Protein AF-A0A183BCS5-F1 (afdb_monomer)

Foldseek 3Di:
DPPVVVLVVLLVVLVVLLVVLVVLLVVLVVLLVVLLVCLVPPDPPDCCVVVNVVSLVVSVVSLVVSVVSLVVSVVSLVVSVVDDPVSSVVSVVSSVVSVVSSVVSVVSSVVSVVSSVVVVVVVVVVVVVVVVVVVPPPPDDDDDDDDDDDDDDPPPPPPVPPDPDPVVVVVVVCVVVVVVVVPDPDDD

Mean predicted aligned error: 15.33 Å

Nearest PDB structures (foldseek):
  3lg7-assembly1_B  TM=8.476E-01  e=1.982E-02  synthetic construct
  4tql-assembly1_A  TM=4.543E-01  e=1.902E+00  synthetic construct
  6ixg-assembly2_B  TM=2.920E-01  e=3.709E+00  Homo sapiens
  8i4v-assembly1_B  TM=3.144E-01  e=9.554E+00  Saccharomyces cerevisiae S288C

Organism: NCBI:txid27848

pLDDT: mean 70.08, std 20.37, range [34.44, 97.75]

Radius of gyration: 26.32 Å; Cα contacts (8 Å, |Δi|>4): 58; chains: 1; bounding box: 47×40×94 Å

Secondary structure (DSSP, 8-state):
--HHHHHHHHHHHHHHHHHHHHHHHHHHHHHHHHHHHHHHT--TT--THHHHHHHHHHHHHHHHHHHHHHHHHHHHHHHTTTS-HHHHHHHHHHHHHHHHHHHHHHHHHHHHHHHHHHHHHHHHHHHHHHHHHHTSS--S-----------------GGGGSSSSHHHHHHHHHHHHHHHHTS-----

Solvent-accessible surface area (backbone atoms only — not comparable to full-atom values): 11422 Å² total; per-residue (Å²): 133,70,74,63,59,59,56,53,50,54,49,50,50,50,51,52,51,51,49,49,52,54,52,51,51,52,52,49,48,52,53,50,51,53,44,50,55,55,65,73,63,66,44,100,83,53,82,53,62,64,59,50,51,50,50,53,51,52,48,52,50,53,52,52,52,49,51,54,50,52,52,53,52,50,52,56,56,64,74,46,74,90,53,57,70,68,55,55,50,49,54,49,52,52,50,52,55,51,50,53,51,52,52,51,50,52,54,52,53,50,53,52,52,52,50,51,54,52,52,54,51,53,52,51,52,51,54,50,51,57,56,54,62,64,69,71,77,77,84,84,87,83,94,79,83,90,82,90,80,86,79,79,83,77,74,76,75,82,71,89,78,79,82,74,68,74,68,57,50,52,57,54,50,49,52,57,53,53,59,60,69,75,68,69,89,80,86,131

Sequence (188 aa):
MSSSRGALHRRSEFMQMASGIGHDLANTFGKLEQLNGLALRQSLFDDHSAEIQHLTYIIKEDMADLNHRIAALQDLSKCQKSSSKQQANHSRSVLMGLQTRLAKMSNQFRGLLEKRSENLRTQAQRRGKYTALQSDNGSSGDLFSAGVARAQHTVIPSVLLRVGLHGLLRVFVLALVALDYFGGGFKV

InterPro domains:
  IPR010989 SNARE [SSF47661] (11-147)

Structure (mmCIF, N/CA/C/O backbone):
data_AF-A0A183BCS5-F1
#
_entry.id   AF-A0A183BCS5-F1
#
loop_
_atom_site.group_PDB
_atom_site.id
_atom_site.type_symbol
_atom_site.label_atom_id
_atom_site.label_alt_id
_atom_site.label_comp_id
_atom_site.label_asym_id
_atom_site.label_entity_id
_atom_site.label_seq_id
_atom_site.pdbx_PDB_ins_code
_atom_site.Cartn_x
_atom_site.Cartn_y
_atom_site.Cartn_z
_atom_site.occupancy
_atom_site.B_iso_or_equiv
_atom_site.auth_seq_id
_atom_site.auth_comp_id
_atom_site.auth_asym_id
_atom_site.auth_atom_id
_atom_site.pdbx_PDB_model_num
ATOM 1 N N . MET A 1 1 ? -20.006 -10.865 35.826 1.00 47.91 1 MET A N 1
ATOM 2 C CA . MET A 1 1 ? -18.569 -10.759 35.456 1.00 47.91 1 MET A CA 1
ATOM 3 C C . MET A 1 1 ? -18.251 -11.180 34.002 1.00 47.91 1 MET A C 1
ATOM 5 O O . MET A 1 1 ? -17.080 -11.245 33.655 1.00 47.91 1 MET A O 1
ATOM 9 N N . SER A 1 2 ? -19.236 -11.393 33.110 1.00 54.16 2 SER A N 1
ATOM 10 C CA . SER A 1 2 ? -18.978 -11.904 31.741 1.00 54.16 2 SER A CA 1
ATOM 11 C C . SER A 1 2 ? -18.631 -10.826 30.691 1.00 54.16 2 SER A C 1
ATOM 13 O O . SER A 1 2 ? -17.907 -11.093 29.736 1.00 54.16 2 SER A O 1
ATOM 15 N N . SER A 1 3 ? -19.068 -9.575 30.879 1.00 57.69 3 SER A N 1
ATOM 16 C CA . SER A 1 3 ? -18.954 -8.519 29.852 1.00 57.69 3 SER A CA 1
ATOM 17 C C . SER A 1 3 ? -17.533 -7.971 29.631 1.00 57.69 3 SER A C 1
ATOM 19 O O . SER A 1 3 ? -17.228 -7.474 28.550 1.00 57.69 3 SER A O 1
ATOM 21 N N . SER A 1 4 ? -16.641 -8.079 30.622 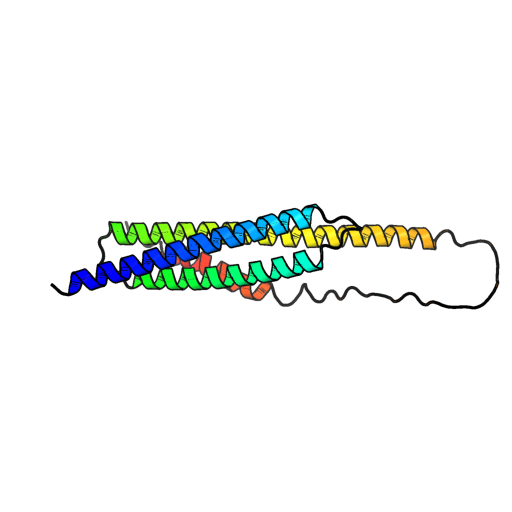1.00 61.22 4 SER A N 1
ATOM 22 C CA . SER A 1 4 ? -15.268 -7.548 30.533 1.00 61.22 4 SER A CA 1
ATOM 23 C C . SER A 1 4 ? -14.353 -8.417 29.652 1.00 61.22 4 SER A C 1
ATOM 25 O O . SER A 1 4 ? -13.528 -7.899 28.898 1.00 61.22 4 SER A O 1
ATOM 27 N N . ARG A 1 5 ? -14.561 -9.743 29.647 1.00 65.25 5 ARG A N 1
ATOM 28 C CA . ARG A 1 5 ? -13.760 -10.686 28.846 1.00 65.25 5 ARG A CA 1
ATOM 29 C C . ARG A 1 5 ? -13.966 -10.503 27.339 1.00 65.25 5 ARG A C 1
ATOM 31 O O . ARG A 1 5 ? -12.993 -10.526 26.593 1.00 65.25 5 ARG A O 1
ATOM 38 N N . GLY A 1 6 ? -15.198 -10.235 26.898 1.00 72.12 6 GLY A N 1
ATOM 39 C CA . GLY A 1 6 ? -15.500 -10.000 25.480 1.00 72.12 6 GLY A CA 1
ATOM 40 C C . GLY A 1 6 ? -14.871 -8.717 24.919 1.00 72.12 6 GLY A C 1
ATOM 41 O O . GLY A 1 6 ? -14.451 -8.689 23.766 1.00 72.12 6 GLY A O 1
ATOM 42 N N . ALA A 1 7 ? -14.748 -7.663 25.731 1.00 72.81 7 ALA A N 1
ATOM 43 C CA . ALA A 1 7 ? -14.106 -6.414 25.314 1.00 72.81 7 ALA A CA 1
ATOM 44 C C . ALA A 1 7 ? -12.579 -6.555 25.171 1.00 72.81 7 ALA A C 1
ATOM 46 O O . ALA A 1 7 ? -11.991 -5.998 24.244 1.00 72.81 7 ALA A O 1
ATOM 47 N N . LEU A 1 8 ? -11.942 -7.327 26.059 1.00 77.12 8 LEU A N 1
ATOM 48 C CA . LEU A 1 8 ? -10.511 -7.634 25.974 1.00 77.12 8 LEU A CA 1
ATOM 49 C C . LEU A 1 8 ? -10.186 -8.510 24.758 1.00 77.12 8 LEU A C 1
ATOM 51 O O . LEU A 1 8 ? -9.198 -8.248 24.076 1.00 77.12 8 LEU A O 1
ATOM 55 N N . HIS A 1 9 ? -11.040 -9.491 24.452 1.00 82.00 9 HIS A N 1
ATOM 56 C CA . HIS A 1 9 ? -10.870 -10.360 23.285 1.00 82.00 9 HIS A CA 1
ATOM 57 C C . HIS A 1 9 ? -10.938 -9.569 21.970 1.00 82.00 9 HIS A C 1
ATOM 59 O O . HIS A 1 9 ? -10.004 -9.628 21.176 1.00 82.00 9 HIS A O 1
ATOM 65 N N . ARG A 1 10 ? -11.971 -8.727 21.794 1.00 79.44 10 ARG A N 1
ATOM 66 C CA . ARG A 1 10 ? -12.107 -7.856 20.609 1.00 79.44 10 ARG A CA 1
ATOM 67 C C . ARG A 1 10 ? -10.950 -6.870 20.456 1.00 79.44 10 ARG A C 1
ATOM 69 O O . ARG A 1 10 ? -10.507 -6.595 19.348 1.00 79.44 10 ARG A O 1
ATOM 76 N N . ARG A 1 11 ? -10.419 -6.353 21.571 1.00 81.94 11 ARG A N 1
ATOM 77 C CA . ARG A 1 11 ? -9.220 -5.500 21.553 1.00 81.94 11 ARG A CA 1
ATOM 78 C C . ARG A 1 11 ? -7.996 -6.274 21.064 1.00 81.94 11 ARG A C 1
ATOM 80 O O . ARG A 1 11 ? -7.224 -5.730 20.280 1.00 81.94 11 ARG A O 1
ATOM 87 N N . SER A 1 12 ? -7.795 -7.490 21.569 1.00 86.69 12 SER A N 1
ATOM 88 C CA . SER A 1 12 ? -6.678 -8.345 21.159 1.00 86.69 12 SER A CA 1
ATOM 89 C C . SER A 1 12 ? -6.754 -8.649 19.665 1.00 86.69 12 SER A C 1
ATOM 91 O O . SER A 1 12 ? -5.765 -8.483 18.962 1.00 86.69 12 SER A O 1
ATOM 93 N N . GLU A 1 13 ? -7.945 -8.987 19.175 1.00 90.25 13 GLU A N 1
ATOM 94 C CA . GLU A 1 13 ? -8.221 -9.233 17.758 1.00 90.25 13 GLU A CA 1
ATOM 95 C C . GLU A 1 13 ? -7.951 -7.992 16.891 1.00 90.25 13 GLU A C 1
ATOM 97 O O . GLU A 1 13 ? -7.224 -8.078 15.902 1.00 90.25 13 GLU A O 1
ATOM 102 N N . PHE A 1 14 ? -8.436 -6.814 17.308 1.00 91.50 14 PHE A N 1
ATOM 103 C CA . PHE A 1 14 ? -8.148 -5.544 16.632 1.00 91.50 14 PHE A CA 1
ATOM 104 C C . PHE A 1 14 ? -6.640 -5.297 16.519 1.00 91.50 14 PHE A C 1
ATOM 106 O O . PHE A 1 14 ? -6.134 -4.951 15.454 1.00 91.50 14 PHE A O 1
ATOM 113 N N . MET A 1 15 ? -5.909 -5.462 17.624 1.00 92.38 15 MET A N 1
ATOM 114 C CA . MET A 1 15 ? -4.469 -5.208 17.669 1.00 92.38 15 MET A CA 1
ATOM 115 C C . MET A 1 15 ? -3.679 -6.219 16.841 1.00 92.38 15 MET A C 1
ATOM 117 O O . MET A 1 15 ? -2.747 -5.829 16.140 1.00 92.38 15 MET A O 1
ATOM 121 N N . GLN A 1 16 ? -4.071 -7.491 16.871 1.00 94.50 16 GLN A N 1
ATOM 122 C CA . GLN A 1 16 ? -3.444 -8.537 16.073 1.00 94.50 16 GLN A CA 1
ATOM 123 C C . GLN A 1 16 ? -3.642 -8.281 14.575 1.00 94.50 16 GLN A C 1
ATOM 125 O O . GLN A 1 16 ? -2.676 -8.312 13.812 1.00 94.50 16 GLN A O 1
ATOM 130 N N . MET A 1 17 ? -4.866 -7.942 14.160 1.00 94.75 17 MET A N 1
ATOM 131 C CA . MET A 1 17 ? -5.163 -7.597 12.771 1.00 94.75 17 MET A CA 1
ATOM 132 C C . MET A 1 17 ? -4.419 -6.326 12.338 1.00 94.75 17 MET A C 1
ATOM 134 O O . MET A 1 17 ? -3.786 -6.320 11.284 1.00 94.75 17 MET A O 1
ATOM 138 N N . ALA A 1 18 ? -4.425 -5.275 13.163 1.00 95.25 18 ALA A N 1
ATOM 139 C CA . ALA A 1 18 ? -3.700 -4.037 12.882 1.00 95.25 18 ALA A CA 1
ATOM 140 C C . ALA A 1 18 ? -2.184 -4.258 12.740 1.00 95.25 18 ALA A C 1
ATOM 142 O O . ALA A 1 18 ? -1.570 -3.694 11.835 1.00 95.25 18 ALA A O 1
ATOM 143 N N . SER A 1 19 ? -1.584 -5.095 13.594 1.00 96.81 19 SER A N 1
ATOM 144 C CA . SER A 1 19 ? -0.162 -5.451 13.499 1.00 96.81 19 SER A CA 1
ATOM 145 C C . SER A 1 19 ? 0.140 -6.223 12.218 1.00 96.81 19 SER A C 1
ATOM 147 O O . SER A 1 19 ? 1.138 -5.934 11.563 1.00 96.81 19 SER A O 1
ATOM 149 N N . GLY A 1 20 ? -0.728 -7.166 11.835 1.00 97.44 20 GLY A N 1
ATOM 150 C CA . GLY A 1 20 ? -0.584 -7.912 10.585 1.00 97.44 20 GLY A CA 1
ATOM 151 C C . GLY A 1 20 ? -0.617 -6.985 9.370 1.00 97.44 20 GLY A C 1
ATOM 152 O O . GLY A 1 20 ? 0.295 -7.009 8.554 1.00 97.44 20 GLY A O 1
ATOM 153 N N . ILE A 1 21 ? -1.601 -6.083 9.305 1.00 97.31 21 ILE A N 1
ATOM 154 C CA . ILE A 1 21 ? -1.688 -5.072 8.238 1.00 97.31 21 ILE A CA 1
ATOM 155 C C . ILE A 1 21 ? -0.439 -4.179 8.228 1.00 97.31 21 ILE A C 1
ATOM 157 O O . ILE A 1 21 ? 0.077 -3.851 7.163 1.00 97.31 21 ILE A O 1
ATOM 161 N N . GLY A 1 22 ? 0.063 -3.782 9.401 1.00 96.88 22 GLY A N 1
ATOM 162 C CA . GLY A 1 22 ? 1.285 -2.986 9.518 1.00 96.88 22 GLY A CA 1
ATOM 163 C C . GLY A 1 22 ? 2.525 -3.692 8.961 1.00 96.88 22 GLY A C 1
ATOM 164 O O . GLY A 1 22 ? 3.332 -3.052 8.288 1.00 96.88 22 GLY A O 1
ATOM 165 N N . HIS A 1 23 ? 2.657 -4.996 9.207 1.00 97.75 23 HIS A N 1
ATOM 166 C CA . HIS A 1 23 ? 3.735 -5.815 8.655 1.00 97.75 23 HIS A CA 1
ATOM 167 C C . HIS A 1 23 ? 3.620 -5.945 7.133 1.00 97.75 23 HIS A C 1
ATOM 169 O O . HIS A 1 23 ? 4.587 -5.693 6.417 1.00 97.75 23 HIS A O 1
ATOM 175 N N . ASP A 1 24 ? 2.423 -6.240 6.633 1.00 96.94 24 ASP A N 1
ATOM 176 C CA . ASP A 1 24 ? 2.193 -6.409 5.199 1.00 96.94 24 ASP A CA 1
ATOM 177 C C . ASP A 1 24 ? 2.403 -5.095 4.436 1.00 96.94 24 ASP A C 1
ATOM 179 O O . ASP A 1 24 ? 3.033 -5.092 3.384 1.00 96.94 24 ASP A O 1
ATOM 183 N N . LEU A 1 25 ? 2.016 -3.951 5.018 1.00 96.44 25 LEU A N 1
ATOM 184 C CA . LEU A 1 25 ? 2.366 -2.631 4.483 1.00 96.44 25 LEU A CA 1
ATOM 185 C C . LEU A 1 25 ? 3.882 -2.461 4.324 1.00 96.44 25 LEU A C 1
ATOM 187 O O . LEU A 1 25 ? 4.329 -1.961 3.294 1.00 96.44 25 LEU A O 1
ATOM 191 N N . ALA A 1 26 ? 4.673 -2.844 5.330 1.00 96.62 26 ALA A N 1
ATOM 192 C CA . ALA A 1 26 ? 6.130 -2.737 5.262 1.00 96.62 26 ALA A CA 1
ATOM 193 C C . ALA A 1 26 ? 6.714 -3.657 4.177 1.00 96.62 26 ALA A C 1
ATOM 195 O O . ALA A 1 26 ? 7.573 -3.227 3.406 1.00 96.62 26 ALA A O 1
ATOM 196 N N . ASN A 1 27 ? 6.196 -4.881 4.060 1.00 97.44 27 ASN A N 1
ATOM 197 C CA . ASN A 1 27 ? 6.609 -5.832 3.030 1.00 97.44 27 ASN A CA 1
ATOM 198 C C . ASN A 1 27 ? 6.307 -5.305 1.621 1.00 97.44 27 ASN A C 1
ATOM 200 O O . ASN A 1 27 ? 7.182 -5.317 0.753 1.00 97.44 27 ASN A O 1
ATOM 204 N N . THR A 1 28 ? 5.099 -4.786 1.388 1.00 94.88 28 THR A N 1
ATOM 205 C CA . THR A 1 28 ? 4.721 -4.219 0.087 1.00 94.88 28 THR A CA 1
ATOM 206 C C . THR A 1 28 ? 5.509 -2.944 -0.225 1.00 94.88 28 THR A C 1
ATOM 208 O O . THR A 1 28 ? 5.885 -2.735 -1.377 1.00 94.88 28 THR A O 1
ATOM 211 N N . PHE A 1 29 ? 5.860 -2.129 0.780 1.00 95.50 29 PHE A N 1
ATOM 212 C CA . PHE A 1 29 ? 6.806 -1.019 0.598 1.00 95.50 29 PHE A CA 1
ATOM 213 C C . PHE A 1 29 ? 8.180 -1.504 0.120 1.00 95.50 29 PHE A C 1
ATOM 215 O O . PHE A 1 29 ? 8.721 -0.925 -0.818 1.00 95.50 29 PHE A O 1
ATOM 222 N N . GLY A 1 30 ? 8.715 -2.585 0.693 1.00 96.00 30 GLY A N 1
ATOM 223 C CA . GLY A 1 30 ? 9.976 -3.176 0.233 1.00 96.00 30 GLY A CA 1
ATOM 224 C C . GLY A 1 30 ? 9.914 -3.624 -1.232 1.00 96.00 30 GLY A C 1
ATOM 225 O O . GLY A 1 30 ? 10.792 -3.282 -2.025 1.00 96.00 30 GLY A O 1
ATOM 226 N N . LYS A 1 31 ? 8.827 -4.299 -1.633 1.00 94.31 31 LYS A N 1
ATOM 227 C CA . LYS A 1 31 ? 8.585 -4.673 -3.042 1.00 94.31 31 LYS A CA 1
ATOM 228 C C . LYS A 1 31 ? 8.512 -3.441 -3.953 1.00 94.31 31 LYS A C 1
ATOM 230 O O . LYS A 1 31 ? 9.027 -3.454 -5.069 1.00 94.31 31 LYS A O 1
ATOM 235 N N . LEU A 1 32 ? 7.891 -2.359 -3.480 1.00 92.19 32 LEU A N 1
ATOM 236 C CA . LEU A 1 32 ? 7.784 -1.102 -4.217 1.00 92.19 32 LEU A CA 1
ATOM 237 C C . LEU A 1 32 ? 9.145 -0.420 -4.416 1.00 92.19 32 LEU A C 1
ATOM 239 O O . LEU A 1 32 ? 9.411 0.121 -5.490 1.00 92.19 32 LEU A O 1
ATOM 243 N N . GLU A 1 33 ? 10.020 -0.459 -3.412 1.00 92.31 33 GLU A N 1
ATOM 244 C CA . GLU A 1 33 ? 11.390 0.049 -3.527 1.00 92.31 33 GLU A CA 1
ATOM 245 C C . GLU A 1 33 ? 12.226 -0.782 -4.505 1.00 92.31 33 GLU A C 1
ATOM 247 O O . GLU A 1 33 ? 12.938 -0.212 -5.336 1.00 92.31 33 GLU A O 1
ATOM 252 N N . GLN A 1 34 ? 12.084 -2.111 -4.476 1.00 91.56 34 GLN A N 1
ATOM 253 C CA . GLN A 1 34 ? 12.704 -3.003 -5.461 1.00 91.56 34 GLN A CA 1
ATOM 254 C C . GLN A 1 34 ? 12.236 -2.673 -6.883 1.00 91.56 34 GLN A C 1
ATOM 256 O O . GLN A 1 34 ? 13.060 -2.483 -7.780 1.00 91.56 34 GLN A O 1
ATOM 261 N N . LEU A 1 35 ? 10.922 -2.510 -7.073 1.00 87.44 35 LEU A N 1
ATOM 262 C CA . LEU A 1 35 ? 10.338 -2.106 -8.350 1.00 87.44 35 LEU A CA 1
ATOM 263 C C . LEU A 1 35 ? 10.905 -0.763 -8.831 1.00 87.44 35 LEU A C 1
ATOM 265 O O . LEU A 1 35 ? 11.240 -0.626 -10.006 1.00 87.44 35 LEU A O 1
ATOM 269 N N . ASN A 1 36 ? 11.036 0.221 -7.937 1.00 86.75 36 ASN A N 1
ATOM 270 C CA . ASN A 1 36 ? 11.636 1.515 -8.260 1.00 86.75 36 ASN A CA 1
ATOM 271 C C . ASN A 1 36 ? 13.103 1.368 -8.697 1.00 86.75 36 ASN A C 1
ATOM 273 O O . ASN A 1 36 ? 13.507 1.964 -9.693 1.00 86.75 36 ASN A O 1
ATOM 277 N N . GLY A 1 37 ? 13.891 0.548 -7.997 1.00 86.00 37 GLY A N 1
ATOM 278 C CA . GLY A 1 37 ? 15.282 0.270 -8.360 1.00 86.00 37 GLY A CA 1
ATOM 279 C C . GLY A 1 37 ? 15.421 -0.331 -9.761 1.00 86.00 37 GLY A C 1
ATOM 280 O O . GLY A 1 37 ? 16.239 0.141 -10.553 1.00 86.00 37 GLY A O 1
ATOM 281 N N . LEU A 1 38 ? 14.584 -1.318 -10.094 1.00 83.25 38 LEU A N 1
ATOM 282 C CA . LEU A 1 38 ? 14.549 -1.938 -11.424 1.00 83.25 38 LEU A CA 1
ATOM 283 C C . LEU A 1 38 ? 14.066 -0.962 -12.505 1.00 83.25 38 LEU A C 1
ATOM 285 O O . LEU A 1 38 ? 14.631 -0.912 -13.595 1.00 83.25 38 LEU A O 1
ATOM 289 N N . ALA A 1 39 ? 13.059 -0.139 -12.198 1.00 75.44 39 ALA A N 1
ATOM 290 C CA . ALA A 1 39 ? 12.533 0.858 -13.127 1.00 75.44 39 ALA A CA 1
ATOM 291 C C . ALA A 1 39 ? 13.557 1.958 -13.466 1.00 75.44 39 ALA A C 1
ATOM 293 O O . ALA A 1 39 ? 13.550 2.478 -14.581 1.00 75.44 39 ALA A O 1
ATOM 294 N N . LEU A 1 40 ? 14.441 2.310 -12.526 1.00 73.88 40 LEU A N 1
ATOM 295 C CA . LEU A 1 40 ? 15.503 3.299 -12.739 1.00 73.88 40 LEU A CA 1
ATOM 296 C C . LEU A 1 40 ? 16.698 2.740 -13.521 1.00 73.88 40 LEU A C 1
ATOM 298 O O . LEU A 1 40 ? 17.348 3.486 -14.250 1.00 73.88 40 LEU A O 1
ATOM 302 N N . ARG A 1 41 ? 16.992 1.442 -13.388 1.00 70.88 41 ARG A N 1
ATOM 303 C CA . ARG A 1 41 ? 18.131 0.773 -14.041 1.00 70.88 41 ARG A CA 1
ATOM 304 C C . ARG A 1 41 ? 17.817 0.226 -15.431 1.00 70.88 41 ARG A C 1
ATOM 306 O O . ARG A 1 41 ? 18.613 -0.545 -15.950 1.00 70.88 41 ARG A O 1
ATOM 313 N N . GLN A 1 42 ? 16.688 0.614 -16.028 1.00 63.78 42 GLN A N 1
ATOM 314 C CA . GLN A 1 42 ? 16.208 0.100 -17.311 1.00 63.78 42 GLN A CA 1
ATOM 315 C C . GLN A 1 42 ? 17.200 0.418 -18.453 1.00 63.78 42 GLN A C 1
ATOM 317 O O . GLN A 1 42 ? 17.080 1.416 -19.165 1.00 63.78 42 GLN A O 1
ATOM 322 N N . SER A 1 43 ? 18.218 -0.429 -18.592 1.00 55.50 43 SER A N 1
ATOM 323 C CA . SER A 1 43 ? 19.227 -0.402 -19.643 1.00 55.50 43 SER A CA 1
ATOM 324 C C . SER A 1 43 ? 18.656 -1.057 -20.896 1.00 55.50 43 SER A C 1
ATOM 326 O O . SER A 1 43 ? 17.879 -2.003 -20.812 1.00 55.50 43 SER A O 1
ATOM 328 N N . LEU A 1 44 ? 19.058 -0.582 -22.078 1.00 53.34 44 LEU A N 1
ATOM 329 C CA . LEU A 1 44 ? 18.631 -1.133 -23.375 1.00 53.34 44 LEU A CA 1
ATOM 330 C C . LEU A 1 44 ? 18.965 -2.626 -23.559 1.00 53.34 44 LEU A C 1
ATOM 332 O O . LEU A 1 44 ? 18.433 -3.247 -24.475 1.00 53.34 44 LEU A O 1
ATOM 336 N N . PHE A 1 45 ? 19.842 -3.174 -22.715 1.00 50.88 45 PHE A N 1
ATOM 337 C CA . PHE A 1 45 ? 20.372 -4.534 -22.813 1.00 50.88 45 PHE A CA 1
ATOM 338 C C . PHE A 1 45 ? 20.020 -5.426 -21.618 1.00 50.88 45 PHE A C 1
ATOM 340 O O . PHE A 1 45 ? 20.295 -6.620 -21.672 1.00 50.88 45 PHE A O 1
ATOM 347 N N . ASP A 1 46 ? 19.421 -4.866 -20.563 1.00 59.88 46 ASP A N 1
ATOM 348 C CA . ASP A 1 46 ? 19.061 -5.606 -19.350 1.00 59.88 46 ASP A CA 1
ATOM 349 C C . ASP A 1 46 ? 17.533 -5.631 -19.236 1.00 59.88 46 ASP A C 1
ATOM 351 O O . ASP A 1 46 ? 16.894 -4.694 -18.742 1.00 59.88 46 ASP A O 1
ATOM 355 N N . ASP A 1 47 ? 16.922 -6.653 -19.841 1.00 64.56 47 ASP A N 1
ATOM 356 C CA . ASP A 1 47 ? 15.471 -6.735 -20.000 1.00 64.56 47 ASP A CA 1
ATOM 357 C C . ASP A 1 47 ? 14.796 -7.248 -18.720 1.00 64.56 47 ASP A C 1
ATOM 359 O O . ASP A 1 47 ? 1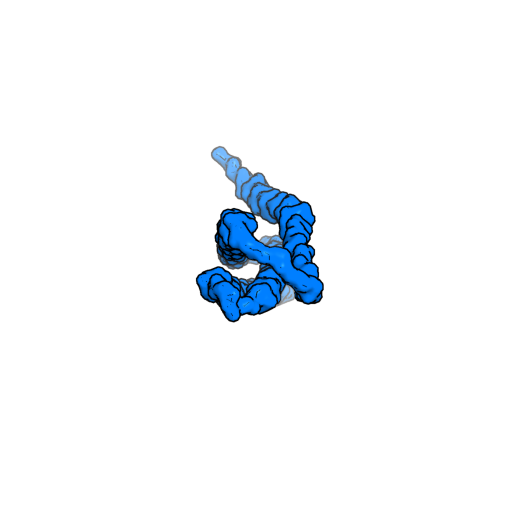4.233 -8.340 -18.656 1.00 64.56 47 ASP A O 1
ATOM 363 N N . HIS A 1 48 ? 14.797 -6.419 -17.677 1.00 75.06 48 HIS A N 1
ATOM 364 C CA . HIS A 1 48 ? 14.038 -6.672 -16.449 1.00 75.06 48 HIS A CA 1
ATOM 365 C C . HIS A 1 48 ? 12.516 -6.532 -16.646 1.00 75.06 48 HIS A C 1
ATOM 367 O O . HIS A 1 48 ? 11.761 -6.473 -15.674 1.00 75.06 48 HIS A O 1
ATOM 373 N N . SER A 1 49 ? 12.011 -6.446 -17.885 1.00 76.44 49 SER A N 1
ATOM 374 C CA . SER A 1 49 ? 10.598 -6.157 -18.144 1.00 76.44 49 SER A CA 1
ATOM 375 C C . SER A 1 49 ? 9.651 -7.168 -17.506 1.00 76.44 49 SER A C 1
ATOM 377 O O . SER A 1 49 ? 8.608 -6.742 -16.997 1.00 76.44 49 SER A O 1
ATOM 379 N N . ALA A 1 50 ? 10.024 -8.453 -17.498 1.00 82.25 50 ALA A N 1
ATOM 380 C CA . ALA A 1 50 ? 9.259 -9.534 -16.879 1.00 82.25 50 ALA A CA 1
ATOM 381 C C . ALA A 1 50 ? 9.207 -9.404 -15.347 1.00 82.25 50 ALA A C 1
ATOM 383 O O . ALA A 1 50 ? 8.134 -9.496 -14.754 1.00 82.25 50 ALA A O 1
ATOM 384 N N . GLU A 1 51 ? 10.336 -9.103 -14.702 1.00 86.00 51 GLU A N 1
ATOM 385 C CA . GLU A 1 51 ? 10.404 -8.914 -13.249 1.00 86.00 51 GLU A CA 1
ATOM 386 C C . GLU A 1 51 ? 9.618 -7.675 -12.806 1.00 86.00 51 GLU A C 1
ATOM 388 O O . GLU A 1 51 ? 8.824 -7.735 -11.867 1.00 86.00 51 GLU A O 1
ATOM 393 N N . ILE A 1 52 ? 9.737 -6.568 -13.549 1.00 82.81 52 ILE A N 1
ATOM 394 C CA . ILE A 1 52 ? 8.958 -5.352 -13.289 1.00 82.81 52 ILE A CA 1
ATOM 395 C C . ILE A 1 52 ? 7.457 -5.643 -13.465 1.00 82.81 52 ILE A C 1
ATOM 397 O O . ILE A 1 52 ? 6.650 -5.155 -12.676 1.00 82.81 52 ILE A O 1
ATOM 401 N N . GLN A 1 53 ? 7.047 -6.426 -14.474 1.00 83.06 53 GLN A N 1
ATOM 402 C CA . GLN A 1 53 ? 5.645 -6.850 -14.635 1.00 83.06 53 GLN A CA 1
ATOM 403 C C . GLN A 1 53 ? 5.161 -7.708 -13.460 1.00 83.06 53 GLN A C 1
ATOM 405 O O . GLN A 1 53 ? 4.084 -7.444 -12.926 1.00 83.06 53 GLN A O 1
ATOM 410 N N . HIS A 1 54 ? 5.959 -8.682 -13.029 1.00 86.81 54 HIS A N 1
ATOM 411 C CA . HIS A 1 54 ? 5.626 -9.560 -11.912 1.00 86.81 54 HIS A CA 1
ATOM 412 C C . HIS A 1 54 ? 5.484 -8.787 -10.592 1.00 86.81 54 HIS A C 1
ATOM 414 O O . HIS A 1 54 ? 4.449 -8.881 -9.933 1.00 86.81 54 HIS A O 1
ATOM 420 N N . LEU A 1 55 ? 6.456 -7.934 -10.251 1.00 86.38 55 LEU A N 1
ATOM 421 C CA . LEU A 1 55 ? 6.384 -7.073 -9.066 1.00 86.38 55 LEU A CA 1
ATOM 422 C C . LEU A 1 55 ? 5.205 -6.098 -9.135 1.00 86.38 55 LEU A C 1
ATOM 424 O O . LEU A 1 55 ? 4.529 -5.879 -8.134 1.00 86.38 55 LEU A O 1
ATOM 428 N N . THR A 1 56 ? 4.910 -5.550 -10.318 1.00 86.00 56 THR A N 1
ATOM 429 C CA . THR A 1 56 ? 3.727 -4.699 -10.528 1.00 86.00 56 THR A CA 1
ATOM 430 C C . THR A 1 56 ? 2.437 -5.451 -10.201 1.00 86.00 56 THR A C 1
ATOM 432 O O . THR A 1 56 ? 1.538 -4.875 -9.591 1.00 86.00 56 THR A O 1
ATOM 435 N N . TYR A 1 57 ? 2.330 -6.718 -10.608 1.00 87.81 57 TYR A N 1
ATOM 436 C CA . TYR A 1 57 ? 1.162 -7.545 -10.320 1.00 87.81 57 TYR A CA 1
ATOM 437 C C . TYR A 1 57 ? 1.024 -7.816 -8.816 1.00 87.81 57 TYR A C 1
ATOM 439 O O . TYR A 1 57 ? -0.016 -7.488 -8.249 1.00 87.81 57 TYR A O 1
ATOM 447 N N . ILE A 1 58 ? 2.089 -8.302 -8.167 1.00 91.00 58 ILE A N 1
ATOM 448 C CA . ILE A 1 58 ? 2.084 -8.602 -6.726 1.00 91.00 58 ILE A CA 1
ATOM 449 C C . ILE A 1 58 ? 1.728 -7.358 -5.908 1.00 91.00 58 ILE A C 1
ATOM 451 O O . ILE A 1 58 ? 0.884 -7.423 -5.024 1.00 91.00 58 ILE A O 1
ATOM 455 N N . ILE A 1 59 ? 2.333 -6.203 -6.207 1.00 87.12 59 ILE A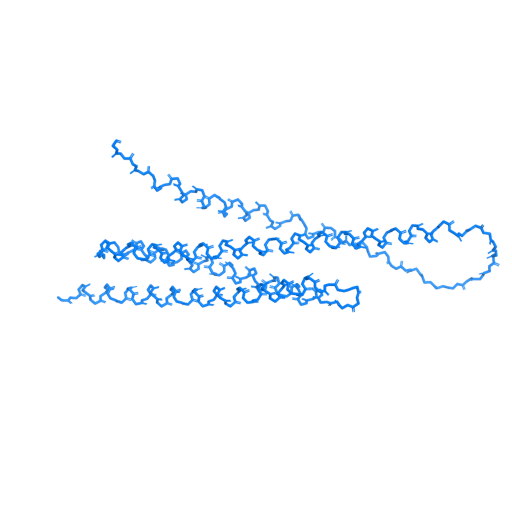 N 1
ATOM 456 C CA . ILE A 1 59 ? 2.062 -4.96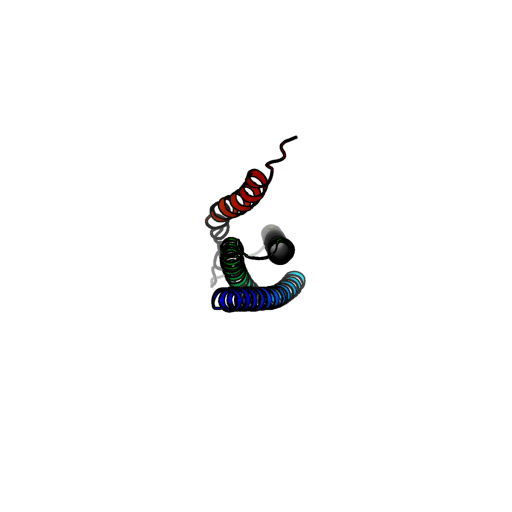4 -5.461 1.00 87.12 59 ILE A CA 1
ATOM 457 C C . ILE A 1 59 ? 0.593 -4.550 -5.605 1.00 87.12 59 ILE A C 1
ATOM 459 O O . ILE A 1 59 ? -0.013 -4.100 -4.636 1.00 87.12 59 ILE A O 1
ATOM 463 N N . LYS A 1 60 ? -0.010 -4.718 -6.790 1.00 86.19 60 LYS A N 1
ATOM 464 C CA . LYS A 1 60 ? -1.438 -4.423 -6.979 1.00 86.19 60 LYS A CA 1
ATOM 465 C C . LYS A 1 60 ? -2.335 -5.325 -6.139 1.00 86.19 60 LYS A C 1
ATOM 467 O O . LYS A 1 60 ? -3.309 -4.823 -5.582 1.00 86.19 60 LYS A O 1
ATOM 472 N N . GLU A 1 61 ? -2.035 -6.619 -6.099 1.00 89.06 61 GLU A N 1
ATOM 473 C CA . GLU A 1 61 ? -2.784 -7.605 -5.316 1.00 89.06 61 GLU A CA 1
ATOM 474 C C . GLU A 1 61 ? -2.653 -7.315 -3.816 1.00 89.06 61 GLU A C 1
ATOM 476 O O . GLU A 1 61 ? -3.660 -7.064 -3.155 1.00 89.06 61 GLU A O 1
ATOM 481 N N . ASP A 1 62 ? -1.419 -7.163 -3.323 1.00 91.25 62 ASP A N 1
ATOM 482 C CA . ASP A 1 62 ? -1.128 -6.792 -1.936 1.00 91.25 62 ASP A CA 1
ATOM 483 C C . ASP A 1 62 ? -1.900 -5.530 -1.508 1.00 91.25 62 ASP A C 1
ATOM 485 O O . ASP A 1 62 ? -2.490 -5.476 -0.431 1.00 91.25 62 ASP A O 1
ATOM 489 N N . MET A 1 63 ? -1.909 -4.485 -2.343 1.00 89.12 63 MET A N 1
ATOM 490 C CA . MET A 1 63 ? -2.601 -3.230 -2.036 1.00 89.12 63 MET A CA 1
ATOM 491 C C . MET A 1 63 ? -4.124 -3.387 -1.967 1.00 89.12 63 MET A C 1
ATOM 493 O O . MET A 1 63 ? -4.766 -2.717 -1.151 1.00 89.12 63 MET A O 1
ATOM 497 N N . ALA A 1 64 ? -4.709 -4.241 -2.812 1.00 87.31 64 ALA A N 1
ATOM 498 C CA . ALA A 1 64 ? -6.134 -4.548 -2.764 1.00 87.31 64 ALA A CA 1
ATOM 499 C C . ALA A 1 64 ? -6.479 -5.291 -1.465 1.00 87.31 64 ALA A C 1
ATOM 501 O O . ALA A 1 64 ? -7.393 -4.880 -0.744 1.00 87.31 64 ALA A O 1
ATOM 502 N N . ASP A 1 65 ? -5.687 -6.300 -1.110 1.00 92.62 65 ASP A N 1
ATOM 503 C CA . ASP A 1 65 ? -5.858 -7.078 0.117 1.00 92.62 65 ASP A CA 1
ATOM 504 C C . ASP A 1 65 ? -5.675 -6.225 1.376 1.00 92.62 65 ASP A C 1
ATOM 506 O O . ASP A 1 65 ? -6.474 -6.293 2.316 1.00 92.62 65 ASP A O 1
ATOM 510 N N . LEU A 1 66 ? -4.661 -5.354 1.389 1.00 94.00 66 LEU A N 1
ATOM 511 C CA . LEU A 1 66 ? -4.441 -4.371 2.449 1.00 94.00 66 LEU A CA 1
ATOM 512 C C . LEU A 1 66 ? -5.649 -3.446 2.611 1.00 94.00 66 LEU A C 1
ATOM 514 O O . LEU A 1 66 ? -6.091 -3.203 3.735 1.00 94.00 66 LEU A O 1
ATOM 518 N N . ASN A 1 67 ? -6.220 -2.961 1.507 1.00 91.81 67 ASN A N 1
ATOM 519 C CA . ASN A 1 67 ? -7.415 -2.125 1.543 1.00 91.81 67 ASN A CA 1
ATOM 520 C C . ASN A 1 67 ? -8.625 -2.878 2.124 1.00 91.81 67 ASN A C 1
ATOM 522 O O . ASN A 1 67 ? -9.318 -2.348 2.995 1.00 91.81 67 ASN A O 1
ATOM 526 N N . HIS A 1 68 ? -8.851 -4.127 1.702 1.00 92.44 68 HIS A N 1
ATOM 527 C CA . HIS A 1 68 ? -9.922 -4.971 2.241 1.00 92.44 68 HIS A CA 1
ATOM 528 C C . HIS A 1 68 ? -9.764 -5.217 3.745 1.00 92.44 68 HIS A C 1
ATOM 530 O O . HIS A 1 68 ? -10.727 -5.089 4.504 1.00 92.44 68 HIS A O 1
ATOM 536 N N . ARG A 1 69 ? -8.544 -5.502 4.207 1.00 94.00 69 ARG A N 1
ATOM 537 C CA . ARG A 1 69 ? -8.264 -5.749 5.628 1.00 94.00 69 ARG A CA 1
ATOM 538 C C . ARG A 1 69 ? -8.381 -4.489 6.478 1.00 94.00 69 ARG A C 1
ATOM 540 O O . ARG A 1 69 ? -8.881 -4.565 7.597 1.00 94.00 69 ARG A O 1
ATOM 547 N N . ILE A 1 70 ? -7.991 -3.325 5.958 1.00 92.12 70 ILE A N 1
ATOM 548 C CA . ILE A 1 70 ? -8.208 -2.038 6.638 1.00 92.12 70 ILE A CA 1
ATOM 549 C C . ILE A 1 70 ? -9.707 -1.734 6.764 1.00 92.12 70 ILE A C 1
ATOM 551 O O . ILE A 1 70 ? -10.141 -1.274 7.821 1.00 92.12 70 ILE A O 1
ATOM 555 N N . ALA A 1 71 ? -10.509 -2.025 5.734 1.00 90.62 71 ALA A N 1
ATOM 556 C CA . ALA A 1 71 ? -11.962 -1.876 5.804 1.00 90.62 71 ALA A CA 1
ATOM 557 C C . ALA A 1 71 ? -12.580 -2.810 6.863 1.00 90.62 71 ALA A C 1
ATOM 559 O O . ALA A 1 71 ? -13.352 -2.353 7.707 1.00 90.62 71 ALA A O 1
ATOM 560 N N . ALA A 1 72 ? -12.164 -4.080 6.901 1.00 90.44 72 ALA A N 1
ATOM 561 C CA . ALA A 1 72 ? -12.596 -5.026 7.933 1.00 90.44 72 ALA A CA 1
ATOM 562 C C . ALA A 1 72 ? -12.2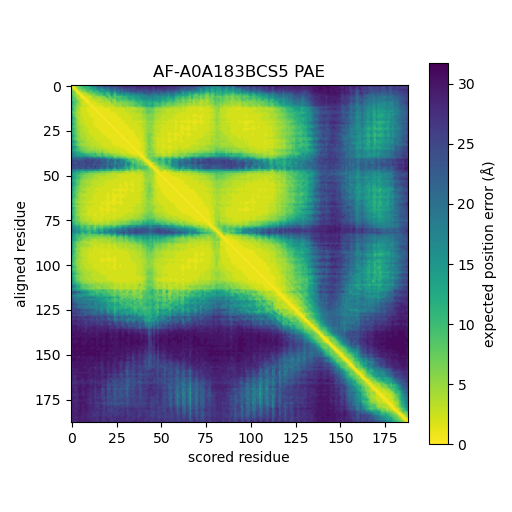03 -4.562 9.351 1.00 90.44 72 ALA A C 1
ATOM 564 O O . ALA A 1 72 ? -13.020 -4.586 10.274 1.00 90.44 72 ALA A O 1
ATOM 565 N N . LEU A 1 73 ? -10.975 -4.057 9.520 1.00 91.50 73 LEU A N 1
ATOM 566 C CA . LEU A 1 73 ? -10.496 -3.497 10.786 1.00 91.50 73 LEU A CA 1
ATOM 567 C C . LEU A 1 73 ? -11.325 -2.273 11.222 1.00 91.50 73 LEU A C 1
ATOM 569 O O . LEU A 1 73 ? -11.590 -2.076 12.413 1.00 91.50 73 LEU A O 1
ATOM 573 N N . GLN A 1 74 ? -11.757 -1.449 10.265 1.00 90.88 74 GLN A N 1
ATOM 574 C CA . GLN A 1 74 ? -12.628 -0.305 10.518 1.00 90.88 74 GLN A CA 1
ATOM 575 C C . GLN A 1 74 ? -14.006 -0.742 11.028 1.00 90.88 74 GLN A C 1
ATOM 577 O O . GLN A 1 74 ? -14.536 -0.120 11.953 1.00 90.88 74 GLN A O 1
ATOM 582 N N . ASP A 1 75 ? -14.580 -1.806 10.474 1.00 88.38 75 ASP A N 1
ATOM 583 C CA . ASP A 1 75 ? -15.869 -2.328 10.931 1.00 88.38 75 ASP A CA 1
ATOM 584 C C . ASP A 1 75 ? -15.773 -2.958 12.324 1.00 88.38 75 ASP A C 1
ATOM 586 O O . ASP A 1 75 ? -16.628 -2.697 13.176 1.00 88.38 75 ASP A O 1
ATOM 590 N N . LEU A 1 76 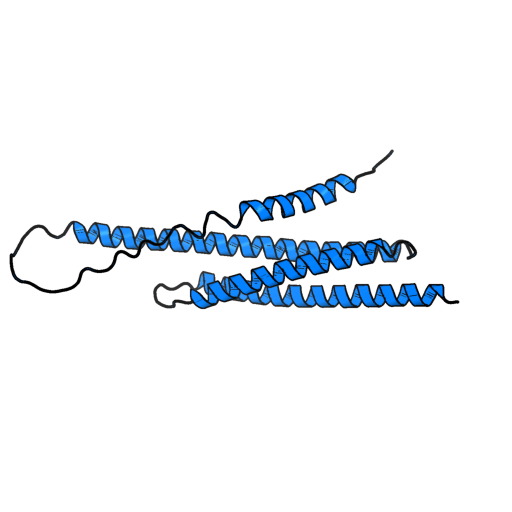? -14.670 -3.654 12.622 1.00 86.19 76 LEU A N 1
ATOM 591 C CA . LEU A 1 76 ? -14.386 -4.171 13.964 1.00 86.19 76 LEU A CA 1
ATOM 592 C C . LEU A 1 76 ? -14.352 -3.039 15.011 1.00 86.19 76 LEU A C 1
ATOM 594 O O . LEU A 1 76 ? -14.942 -3.152 16.089 1.00 86.19 76 LEU A O 1
ATOM 598 N N . SER A 1 77 ? -13.728 -1.908 14.663 1.00 84.94 77 SER A N 1
ATOM 599 C CA . SER A 1 77 ? -13.665 -0.708 15.511 1.00 84.94 77 SER A CA 1
ATOM 600 C C . SER A 1 77 ? -15.051 -0.096 15.768 1.00 84.94 77 SER A C 1
ATOM 602 O O . SER A 1 77 ? -15.372 0.276 16.901 1.00 84.94 77 SER A O 1
ATOM 604 N N . LYS A 1 78 ? -15.928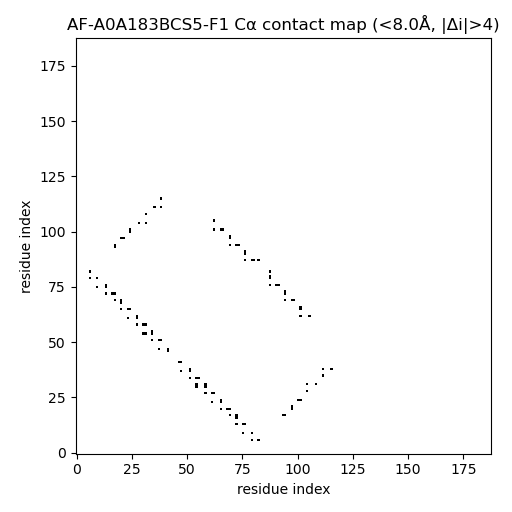 -0.047 14.752 1.00 81.00 78 LYS A N 1
ATOM 605 C CA . LYS A 1 78 ? -17.308 0.465 14.889 1.00 81.00 78 LYS A CA 1
ATOM 606 C C . LYS A 1 78 ? -18.180 -0.414 15.788 1.00 81.00 78 LYS A C 1
ATOM 608 O O . LYS A 1 78 ? -19.043 0.114 16.491 1.00 81.00 78 LYS A O 1
ATOM 613 N N . CYS A 1 79 ? -17.972 -1.729 15.782 1.00 73.69 79 CYS A N 1
ATOM 614 C CA . CYS A 1 79 ? -18.692 -2.670 16.645 1.00 73.69 79 CYS A CA 1
ATOM 615 C C . CYS A 1 79 ? -18.268 -2.568 18.124 1.00 73.69 79 CYS A C 1
ATOM 617 O O . CYS A 1 79 ? -18.958 -3.069 19.011 1.00 73.69 79 CYS A O 1
ATOM 619 N N . GLN A 1 80 ? -17.171 -1.866 18.426 1.00 70.56 80 GLN A N 1
ATOM 620 C CA . GLN A 1 80 ? -16.598 -1.744 19.767 1.00 70.56 80 GLN A CA 1
ATOM 621 C C . GLN A 1 80 ? -17.121 -0.535 20.580 1.00 70.56 80 GLN A C 1
ATOM 623 O O . GLN A 1 80 ? -16.457 -0.080 21.511 1.00 70.56 80 GLN A O 1
ATOM 628 N N . LYS A 1 81 ? -18.327 -0.023 20.280 1.00 61.88 81 LYS A N 1
ATOM 629 C CA . LYS A 1 81 ? -18.937 1.191 20.886 1.00 61.88 81 LYS A CA 1
ATOM 630 C C . LYS A 1 81 ? -19.072 1.199 22.420 1.00 61.88 81 LYS A C 1
ATOM 632 O O . LYS A 1 81 ? -19.298 2.260 22.987 1.00 61.88 81 LYS A O 1
ATOM 637 N N . SER A 1 82 ? -18.914 0.062 23.101 1.00 62.34 82 SER A N 1
ATOM 638 C CA . SER A 1 82 ? -18.943 -0.031 24.571 1.00 62.34 82 SER A CA 1
ATOM 639 C C . SER A 1 82 ? -17.579 0.203 25.248 1.00 62.34 82 SER A C 1
ATOM 641 O O . SER A 1 82 ? -17.460 0.006 26.456 1.00 62.34 82 SER A O 1
ATOM 643 N N . SER A 1 83 ? -16.530 0.531 24.487 1.00 65.88 83 SER A N 1
ATOM 644 C CA . SER A 1 83 ? -15.177 0.787 25.000 1.00 65.88 83 SER A CA 1
ATOM 645 C C . SER A 1 83 ? -14.983 2.248 25.426 1.00 65.88 83 SER A C 1
ATOM 647 O O . SER A 1 83 ? -15.611 3.156 24.887 1.00 65.88 83 SER A O 1
ATOM 649 N N . SER A 1 84 ? -14.070 2.485 26.378 1.00 78.56 84 SER A N 1
ATOM 650 C CA . SER A 1 84 ? -13.688 3.833 26.834 1.00 78.56 84 SER A CA 1
ATOM 651 C C . SER A 1 84 ? -13.349 4.761 25.658 1.00 78.56 84 SER A C 1
ATOM 653 O O . SER A 1 84 ? -12.727 4.339 24.680 1.00 78.56 84 SER A O 1
ATOM 655 N N . LYS A 1 85 ? -13.702 6.048 25.770 1.00 80.44 85 LYS A N 1
ATOM 656 C CA . LYS A 1 85 ? -13.495 7.076 24.732 1.00 80.44 85 LYS A CA 1
ATOM 657 C C . LYS A 1 85 ? -12.038 7.147 24.255 1.00 80.44 85 LYS A C 1
ATOM 659 O O . LYS A 1 85 ? -11.782 7.259 23.060 1.00 80.44 85 LYS A O 1
ATOM 664 N N . GLN A 1 86 ? -11.083 6.973 25.172 1.00 82.06 86 GLN A N 1
ATOM 665 C CA . GLN A 1 86 ? -9.653 6.905 24.851 1.00 82.06 86 GLN A CA 1
ATOM 666 C C . GLN A 1 86 ? -9.310 5.718 23.938 1.00 82.06 86 GLN A C 1
ATOM 668 O O . GLN A 1 86 ? -8.493 5.843 23.029 1.00 82.06 86 GLN A O 1
ATOM 673 N N . GLN A 1 87 ? -9.948 4.569 24.153 1.00 81.06 87 GLN A N 1
ATOM 674 C CA . GLN A 1 87 ? -9.707 3.364 23.366 1.00 81.06 87 GLN A CA 1
ATOM 675 C C . GLN A 1 87 ? -10.269 3.499 21.948 1.00 81.06 87 GLN A C 1
ATOM 677 O O . GLN A 1 87 ? -9.580 3.160 20.990 1.00 81.06 87 GLN A O 1
ATOM 682 N N . ALA A 1 88 ? -11.477 4.052 21.812 1.00 82.88 88 ALA A N 1
ATOM 683 C CA . ALA A 1 88 ? -12.062 4.346 20.506 1.00 82.88 88 ALA A CA 1
ATOM 684 C C . ALA A 1 88 ? -11.191 5.333 19.704 1.00 82.88 88 ALA A C 1
ATOM 686 O O . ALA A 1 88 ? -10.940 5.119 18.517 1.00 82.88 88 ALA A O 1
ATOM 687 N N . ASN A 1 89 ? -10.663 6.368 20.367 1.00 86.62 89 ASN A N 1
ATOM 688 C CA . ASN A 1 89 ? -9.744 7.322 19.747 1.00 86.62 89 ASN A CA 1
ATOM 689 C C . ASN A 1 89 ? -8.444 6.650 19.291 1.00 86.62 89 ASN A C 1
ATOM 691 O O . ASN A 1 89 ? -8.012 6.870 18.164 1.00 86.62 89 ASN A O 1
ATOM 695 N N . HIS A 1 90 ? -7.848 5.790 20.122 1.00 89.00 90 HIS A N 1
ATOM 696 C CA . HIS A 1 90 ? -6.636 5.061 19.753 1.00 89.00 90 HIS A CA 1
ATOM 697 C C . HIS A 1 90 ? -6.851 4.167 18.522 1.00 89.00 90 HIS A C 1
ATOM 699 O O . HIS A 1 90 ? -6.076 4.246 17.570 1.00 89.00 90 HIS A O 1
ATOM 705 N N . SER A 1 91 ? -7.928 3.374 18.495 1.00 89.56 91 SER A N 1
ATOM 706 C CA . SER A 1 91 ? -8.277 2.543 17.334 1.00 89.56 91 SER A CA 1
ATOM 707 C C . SER A 1 91 ? -8.468 3.378 16.065 1.00 89.56 91 SER A C 1
ATOM 709 O O . SER A 1 91 ? -8.010 2.983 14.993 1.00 89.56 91 SER A O 1
ATOM 711 N N . ARG A 1 92 ? -9.085 4.563 16.177 1.00 89.31 92 ARG A N 1
ATOM 712 C CA . ARG A 1 92 ? -9.222 5.506 15.058 1.00 89.31 92 ARG A CA 1
ATOM 713 C C . ARG A 1 92 ? -7.865 6.028 14.577 1.00 89.31 92 ARG A C 1
ATOM 715 O O . ARG A 1 92 ? -7.624 6.027 13.374 1.00 89.31 92 ARG A O 1
ATOM 722 N N . SER A 1 93 ? -6.969 6.417 15.484 1.00 91.06 93 SER A N 1
ATOM 723 C CA . SER A 1 93 ? -5.620 6.880 15.128 1.00 91.06 93 SER A CA 1
ATOM 724 C C . SER A 1 93 ? -4.802 5.798 14.423 1.00 91.06 93 SER A C 1
ATOM 726 O O . SER A 1 93 ? -4.112 6.088 13.448 1.00 91.06 93 SER A O 1
ATOM 728 N N . VAL A 1 94 ? -4.909 4.541 14.869 1.00 93.31 94 VAL A N 1
ATOM 729 C CA . VAL A 1 94 ? -4.254 3.401 14.207 1.00 93.31 94 VAL A CA 1
ATOM 730 C C . VAL A 1 94 ? -4.785 3.229 12.784 1.00 93.31 94 VAL A C 1
ATOM 732 O O . VAL A 1 94 ? -3.989 3.167 11.850 1.00 93.31 94 VAL A O 1
ATOM 735 N N . LEU A 1 95 ? -6.110 3.235 12.597 1.00 92.75 95 LEU A N 1
ATOM 736 C CA . LEU A 1 95 ? -6.735 3.144 11.272 1.00 92.75 95 LEU A CA 1
ATOM 737 C C . LEU A 1 95 ? -6.263 4.260 10.334 1.00 92.75 95 LEU A C 1
ATOM 739 O O . LEU A 1 95 ? -5.823 3.971 9.223 1.00 92.75 95 LEU A O 1
ATOM 743 N N . MET A 1 96 ? -6.270 5.514 10.796 1.00 89.50 96 MET A N 1
ATOM 744 C CA . MET A 1 96 ? -5.784 6.644 9.995 1.00 89.50 96 MET A CA 1
ATOM 745 C C . MET A 1 96 ? -4.296 6.515 9.651 1.00 89.50 96 MET A C 1
ATOM 747 O O . MET A 1 96 ? -3.881 6.850 8.540 1.00 89.50 96 MET A O 1
ATOM 751 N N . GLY A 1 97 ? -3.486 5.985 10.571 1.00 90.56 97 GLY A N 1
ATOM 752 C CA . GLY A 1 97 ? -2.071 5.717 10.333 1.00 90.56 97 GLY A CA 1
ATOM 753 C C . GLY A 1 97 ? -1.828 4.636 9.275 1.00 90.56 97 GLY A C 1
ATOM 754 O O . GLY A 1 97 ? -0.881 4.753 8.496 1.00 90.56 97 GLY A O 1
ATOM 755 N N . LEU A 1 98 ? -2.664 3.595 9.230 1.00 93.56 98 LEU A N 1
ATOM 756 C CA . LEU A 1 98 ? -2.599 2.544 8.208 1.00 93.56 98 LEU A CA 1
ATOM 757 C C . LEU A 1 98 ? -3.077 3.073 6.847 1.00 93.56 98 LEU A C 1
ATOM 759 O O . LEU A 1 98 ? -2.395 2.888 5.842 1.00 93.56 98 LEU A O 1
ATOM 763 N N . GLN A 1 99 ? -4.191 3.810 6.827 1.00 90.69 99 GLN A N 1
ATOM 764 C CA . GLN A 1 99 ? -4.748 4.428 5.619 1.00 90.69 99 GLN A CA 1
ATOM 765 C C . GLN A 1 99 ? -3.776 5.422 4.978 1.00 90.69 99 GLN A C 1
ATOM 767 O O . GLN A 1 99 ? -3.539 5.360 3.775 1.00 90.69 99 GLN A O 1
ATOM 772 N N . THR A 1 100 ? -3.155 6.295 5.778 1.00 92.25 100 THR A N 1
ATOM 773 C CA . THR A 1 100 ? -2.153 7.259 5.291 1.00 92.25 100 THR A CA 1
ATOM 774 C C . THR A 1 100 ? -0.970 6.552 4.629 1.00 92.25 100 THR A C 1
ATOM 776 O O . THR A 1 100 ? -0.501 6.970 3.569 1.00 92.25 100 THR A O 1
ATOM 779 N N . ARG A 1 101 ? -0.486 5.456 5.226 1.00 90.94 101 ARG A N 1
ATOM 780 C CA . ARG A 1 101 ? 0.622 4.670 4.666 1.00 90.94 101 ARG A CA 1
ATOM 781 C C . ARG A 1 101 ? 0.235 3.987 3.359 1.00 90.94 101 ARG A C 1
ATOM 783 O O . ARG A 1 101 ? 1.002 4.078 2.404 1.00 90.94 101 ARG A O 1
ATOM 790 N N . LEU A 1 102 ? -0.947 3.371 3.299 1.00 91.94 102 LEU A N 1
ATOM 791 C CA . LEU A 1 102 ? -1.458 2.767 2.069 1.00 91.94 102 LEU A CA 1
ATOM 792 C C . LEU A 1 102 ? -1.614 3.820 0.964 1.00 91.94 102 LEU A C 1
ATOM 794 O O . LEU A 1 102 ? -1.145 3.615 -0.148 1.00 91.94 102 LEU A O 1
ATOM 798 N N . ALA A 1 103 ? -2.187 4.984 1.278 1.00 85.44 103 ALA A N 1
ATOM 799 C CA . ALA A 1 103 ? -2.337 6.079 0.322 1.00 85.44 103 ALA A CA 1
ATOM 800 C C . ALA A 1 103 ? -0.982 6.573 -0.213 1.00 85.44 103 ALA A C 1
ATOM 802 O O . ALA A 1 103 ? -0.823 6.769 -1.420 1.00 85.44 103 ALA A O 1
ATOM 803 N N . LYS A 1 104 ? 0.022 6.729 0.662 1.00 87.06 104 LYS A N 1
ATOM 804 C CA . LYS A 1 104 ? 1.391 7.080 0.254 1.00 87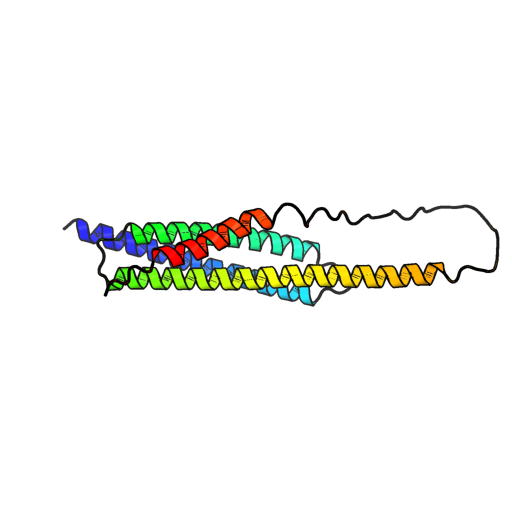.06 104 LYS A CA 1
ATOM 805 C C . LYS A 1 104 ? 1.971 6.039 -0.709 1.00 87.06 104 LYS A C 1
ATOM 807 O O . LYS A 1 104 ? 2.510 6.419 -1.748 1.00 87.06 104 LYS A O 1
ATOM 812 N N . MET A 1 105 ? 1.818 4.754 -0.392 1.00 88.75 105 MET A N 1
ATOM 813 C CA . MET A 1 105 ? 2.257 3.649 -1.246 1.00 88.75 105 MET A CA 1
ATOM 814 C C . MET A 1 105 ? 1.573 3.694 -2.618 1.00 88.75 105 MET A C 1
ATOM 816 O O . MET A 1 105 ? 2.256 3.635 -3.638 1.00 88.75 105 MET A O 1
ATOM 820 N N . SER A 1 106 ? 0.251 3.904 -2.655 1.00 85.06 106 SER A N 1
ATOM 821 C CA . SER A 1 106 ? -0.521 4.044 -3.896 1.00 85.06 106 SER A CA 1
ATOM 822 C C . SER A 1 106 ? -0.022 5.178 -4.780 1.00 85.06 106 SER A C 1
ATOM 824 O O . SER A 1 106 ? 0.120 5.008 -5.991 1.00 85.06 106 SER A O 1
ATOM 826 N N . ASN A 1 107 ? 0.278 6.329 -4.178 1.00 84.19 107 ASN A N 1
ATOM 827 C CA . ASN A 1 107 ? 0.793 7.483 -4.906 1.00 84.19 107 ASN A CA 1
ATOM 828 C C . ASN A 1 107 ? 2.188 7.213 -5.485 1.00 84.19 107 ASN A C 1
ATOM 830 O O . ASN A 1 107 ? 2.448 7.543 -6.641 1.00 84.19 107 ASN A O 1
ATOM 834 N N . GLN A 1 108 ? 3.074 6.575 -4.715 1.00 85.56 108 GLN A N 1
ATOM 835 C CA . GLN A 1 108 ? 4.403 6.201 -5.202 1.00 85.56 108 GLN A CA 1
ATOM 836 C C . GLN A 1 108 ? 4.316 5.171 -6.332 1.00 85.56 108 GLN A C 1
ATOM 838 O O . GLN A 1 108 ? 4.929 5.368 -7.378 1.00 85.56 108 GLN A O 1
ATOM 843 N N . PHE A 1 109 ? 3.505 4.126 -6.168 1.00 85.44 109 PHE A N 1
ATOM 844 C CA . PHE A 1 109 ? 3.290 3.104 -7.190 1.00 85.44 109 PHE A CA 1
ATOM 845 C C . PHE A 1 109 ? 2.774 3.695 -8.502 1.00 85.44 109 PHE A C 1
ATOM 847 O O . PHE A 1 109 ? 3.315 3.405 -9.569 1.00 85.44 109 PHE A O 1
ATOM 854 N N . ARG A 1 110 ? 1.800 4.607 -8.425 1.00 83.75 110 ARG A N 1
ATOM 855 C CA . ARG A 1 110 ? 1.319 5.352 -9.590 1.00 83.75 110 ARG A CA 1
ATOM 856 C C . ARG A 1 110 ? 2.450 6.110 -10.289 1.00 83.75 110 ARG A C 1
ATOM 858 O O . ARG A 1 110 ? 2.610 5.960 -11.498 1.00 83.75 110 ARG A O 1
ATOM 865 N N . GLY A 1 111 ? 3.247 6.875 -9.542 1.00 80.44 111 GLY A N 1
ATOM 866 C CA . GLY A 1 111 ? 4.358 7.643 -10.110 1.00 80.44 111 GLY A CA 1
ATOM 867 C C . GLY A 1 111 ? 5.407 6.768 -10.808 1.00 80.44 111 GLY A C 1
ATOM 868 O O . GLY A 1 111 ? 5.970 7.173 -11.823 1.00 80.44 111 GLY A O 1
ATOM 869 N N . LEU A 1 112 ? 5.648 5.547 -10.319 1.00 81.56 112 LEU A N 1
ATOM 870 C CA . LEU A 1 112 ? 6.547 4.591 -10.979 1.00 81.56 112 LEU A CA 1
ATOM 871 C C . LEU A 1 112 ? 5.986 4.088 -12.309 1.00 81.56 112 LEU A C 1
ATOM 873 O O . LEU A 1 112 ? 6.719 4.007 -13.295 1.00 81.56 112 LEU A O 1
ATOM 877 N N . LEU A 1 113 ? 4.691 3.773 -12.352 1.00 81.19 113 LEU A N 1
ATOM 878 C CA . LEU A 1 113 ? 4.036 3.330 -13.582 1.00 81.19 113 LEU A CA 1
ATOM 879 C C . LEU A 1 113 ? 3.993 4.442 -14.636 1.00 81.19 113 LEU A C 1
ATOM 881 O O . LEU A 1 113 ? 4.241 4.176 -15.813 1.00 81.19 113 LEU A O 1
ATOM 885 N N . GLU A 1 114 ? 3.741 5.683 -14.216 1.00 78.00 114 GLU A N 1
ATOM 886 C CA . GLU A 1 114 ? 3.782 6.858 -15.091 1.00 78.00 114 GLU A CA 1
ATOM 887 C C . GLU A 1 114 ? 5.187 7.057 -15.682 1.00 78.00 114 GLU A C 1
ATOM 889 O O . GLU A 1 114 ? 5.330 7.115 -16.906 1.00 78.00 114 GLU A O 1
ATOM 894 N N . LYS A 1 115 ? 6.239 7.028 -14.848 1.00 71.81 115 LYS A N 1
ATOM 895 C CA . LYS A 1 115 ? 7.637 7.106 -15.312 1.00 71.81 115 LYS A CA 1
ATOM 896 C C . LYS A 1 115 ? 8.002 5.979 -16.276 1.00 71.81 115 LYS A C 1
ATOM 898 O O . LYS A 1 115 ? 8.654 6.223 -17.289 1.00 71.81 115 LYS A O 1
ATOM 903 N N . ARG A 1 116 ? 7.562 4.744 -16.007 1.00 67.25 116 ARG A N 1
ATOM 904 C CA . ARG A 1 116 ? 7.799 3.608 -16.914 1.00 67.25 116 ARG A CA 1
ATOM 905 C C . ARG A 1 116 ? 7.148 3.850 -18.277 1.00 67.25 116 ARG A C 1
ATOM 907 O O . ARG A 1 116 ? 7.770 3.588 -19.306 1.00 67.25 116 ARG A O 1
ATOM 914 N N . SER A 1 117 ? 5.922 4.370 -18.292 1.00 68.88 117 SER A N 1
ATOM 915 C CA . SER A 1 117 ? 5.213 4.705 -19.530 1.00 68.88 117 SER A CA 1
ATOM 916 C C . SER A 1 117 ? 5.937 5.795 -20.329 1.00 68.88 117 SER A C 1
ATOM 918 O O . SER A 1 117 ? 6.034 5.700 -21.554 1.00 68.88 117 SER A O 1
ATOM 920 N N . GLU A 1 118 ? 6.463 6.818 -19.657 1.00 67.00 118 GLU A N 1
ATOM 921 C CA . GLU A 1 118 ? 7.220 7.900 -20.292 1.00 67.00 118 GLU A CA 1
ATOM 922 C C . GLU A 1 118 ? 8.571 7.425 -20.855 1.00 67.00 118 GLU A C 1
ATOM 924 O O . GLU A 1 118 ? 8.918 7.743 -22.000 1.00 67.00 118 GLU A O 1
ATOM 929 N N . ASN A 1 119 ? 9.296 6.587 -20.107 1.00 64.38 119 ASN A N 1
ATOM 930 C CA . ASN A 1 119 ? 10.557 5.992 -20.552 1.00 64.38 119 ASN A CA 1
ATOM 931 C C . ASN A 1 119 ? 10.365 5.122 -21.804 1.00 64.38 119 ASN A C 1
ATOM 933 O O . ASN A 1 119 ? 11.086 5.295 -22.790 1.00 64.38 119 ASN A O 1
ATOM 937 N N . LEU A 1 120 ? 9.351 4.248 -21.813 1.00 67.44 120 LEU A N 1
ATOM 938 C CA . LEU A 1 120 ? 8.990 3.426 -22.978 1.00 67.44 120 LEU A CA 1
ATOM 939 C C . LEU A 1 120 ? 8.663 4.284 -24.209 1.00 67.44 120 LEU A C 1
ATOM 941 O O . LEU A 1 120 ? 9.129 3.993 -25.312 1.00 67.44 120 LEU A O 1
ATOM 945 N N . ARG A 1 121 ? 7.903 5.372 -24.026 1.00 63.66 121 ARG A N 1
ATOM 946 C CA . ARG A 1 121 ? 7.545 6.297 -25.112 1.00 63.66 121 ARG A CA 1
ATOM 947 C C . ARG A 1 121 ? 8.778 6.985 -25.700 1.00 63.66 121 ARG A C 1
ATOM 949 O O . ARG A 1 121 ? 8.931 7.038 -26.920 1.00 63.66 121 ARG A O 1
ATOM 956 N N . THR A 1 122 ? 9.672 7.470 -24.844 1.00 61.94 122 THR A N 1
ATOM 957 C CA . THR A 1 122 ? 10.912 8.142 -25.261 1.00 61.94 122 THR A CA 1
ATOM 958 C C . THR A 1 122 ? 11.847 7.179 -25.992 1.00 61.94 122 THR A C 1
ATOM 960 O O . THR A 1 122 ? 12.446 7.535 -27.008 1.00 61.94 122 THR A O 1
ATOM 963 N N . GLN A 1 123 ? 11.946 5.934 -25.523 1.00 62.19 123 GLN A N 1
ATOM 964 C CA . GLN A 1 123 ? 12.780 4.907 -26.142 1.00 62.19 123 GLN A CA 1
ATOM 965 C C . GLN A 1 123 ? 12.247 4.493 -27.526 1.00 62.19 123 GLN A C 1
ATOM 967 O O . GLN A 1 123 ? 13.025 4.394 -28.478 1.00 62.19 123 GLN A O 1
ATOM 972 N N . ALA A 1 124 ? 10.924 4.354 -27.676 1.00 63.31 124 ALA A N 1
ATOM 973 C CA . ALA A 1 124 ? 10.281 4.126 -28.971 1.00 63.31 124 ALA A CA 1
ATOM 974 C C . ALA A 1 124 ? 10.511 5.298 -29.941 1.00 63.31 124 ALA A C 1
ATOM 976 O O . ALA A 1 124 ? 10.862 5.082 -31.101 1.00 63.31 124 ALA A O 1
ATOM 977 N N . GLN A 1 125 ? 10.402 6.542 -29.462 1.00 64.38 125 GLN A N 1
ATOM 978 C CA . GLN A 1 125 ? 10.657 7.732 -30.276 1.00 64.38 125 GLN A CA 1
ATOM 979 C C . GLN A 1 125 ? 12.118 7.812 -30.748 1.00 64.38 125 GLN A C 1
ATOM 981 O O . GLN A 1 125 ? 12.372 8.175 -31.896 1.00 64.38 125 GLN A O 1
ATOM 986 N N . ARG A 1 126 ? 13.086 7.443 -29.896 1.00 63.25 126 ARG A N 1
ATOM 987 C CA . ARG A 1 126 ? 14.506 7.366 -30.280 1.00 63.25 126 ARG A CA 1
ATOM 988 C C . ARG A 1 126 ? 14.734 6.299 -31.351 1.00 63.25 126 ARG A C 1
ATOM 990 O O . ARG A 1 126 ? 15.319 6.620 -32.380 1.00 63.25 126 ARG A O 1
ATOM 997 N N . ARG A 1 127 ? 14.211 5.076 -31.176 1.00 61.62 127 ARG A N 1
ATOM 998 C CA . ARG A 1 127 ? 14.294 4.010 -32.202 1.00 61.62 127 ARG A CA 1
ATOM 999 C C . ARG A 1 127 ? 13.642 4.425 -33.528 1.00 61.62 127 ARG A C 1
ATOM 1001 O O . ARG A 1 127 ? 14.193 4.133 -34.587 1.00 61.62 127 ARG A O 1
ATOM 1008 N N . GLY A 1 128 ? 12.528 5.158 -33.477 1.00 61.22 128 GLY A N 1
ATOM 1009 C CA . GLY A 1 128 ? 11.869 5.727 -34.658 1.00 61.22 128 GLY A CA 1
ATOM 1010 C C . GLY A 1 128 ? 12.740 6.730 -35.425 1.00 61.22 128 GLY A C 1
ATOM 1011 O O . GLY A 1 128 ? 12.763 6.720 -36.650 1.00 61.22 128 GLY A O 1
ATOM 1012 N N . LYS A 1 129 ? 13.521 7.563 -34.726 1.00 61.09 129 LYS A N 1
ATOM 1013 C CA . LYS A 1 129 ? 14.446 8.509 -35.375 1.00 61.09 129 LYS A CA 1
ATOM 1014 C C . LYS A 1 129 ? 15.629 7.809 -36.048 1.00 61.09 129 LYS A C 1
ATOM 1016 O O . LYS A 1 129 ? 15.995 8.196 -37.149 1.00 61.09 129 LYS A O 1
ATOM 1021 N N . TYR A 1 130 ? 16.191 6.763 -35.440 1.00 56.84 130 TYR A N 1
ATOM 1022 C CA . TYR A 1 130 ? 17.276 5.995 -36.069 1.00 56.84 130 TYR A CA 1
ATOM 1023 C C . TYR A 1 130 ? 16.809 5.226 -37.315 1.00 56.84 130 TYR A C 1
ATOM 1025 O O . TYR A 1 130 ? 17.524 5.189 -38.308 1.00 56.84 130 TYR A O 1
ATOM 1033 N N . THR A 1 131 ? 15.595 4.672 -37.298 1.00 59.62 131 THR A N 1
ATOM 1034 C CA . THR A 1 131 ? 15.012 3.977 -38.464 1.00 59.62 131 THR A CA 1
ATOM 1035 C C . THR A 1 131 ? 14.602 4.936 -39.587 1.00 59.62 131 THR A C 1
ATOM 1037 O O . THR A 1 131 ? 14.794 4.617 -40.759 1.00 59.62 131 THR A O 1
ATOM 1040 N N . ALA A 1 132 ? 14.116 6.136 -39.251 1.00 59.94 132 ALA A N 1
ATOM 1041 C CA . ALA A 1 132 ? 13.814 7.175 -40.237 1.00 59.94 132 ALA A CA 1
ATOM 1042 C C . ALA A 1 132 ? 15.079 7.716 -40.933 1.00 59.94 132 ALA A C 1
ATOM 1044 O O . ALA A 1 132 ? 15.078 7.873 -42.147 1.00 59.94 132 ALA A O 1
ATOM 1045 N N . LEU A 1 133 ? 16.177 7.931 -40.195 1.00 55.62 133 LEU A N 1
ATOM 1046 C CA . LEU A 1 133 ? 17.450 8.402 -40.767 1.00 55.62 133 LEU A CA 1
ATOM 1047 C C . LEU A 1 133 ? 18.172 7.338 -41.609 1.00 55.62 133 LEU A C 1
ATOM 1049 O O . LEU A 1 133 ? 18.944 7.675 -42.499 1.00 55.62 133 LEU A O 1
ATOM 1053 N N . GLN A 1 134 ? 17.915 6.053 -41.361 1.00 53.56 134 GLN A N 1
ATOM 1054 C CA . GLN A 1 134 ? 18.476 4.958 -42.156 1.00 53.56 134 GLN A CA 1
ATOM 1055 C C . GLN A 1 134 ? 17.738 4.751 -43.491 1.00 53.56 134 GLN A C 1
ATOM 1057 O O . GLN A 1 134 ? 18.276 4.115 -44.391 1.00 53.56 134 GLN A O 1
ATOM 1062 N N . SER A 1 135 ? 16.537 5.323 -43.637 1.00 51.53 135 SER A N 1
ATOM 1063 C CA . SER A 1 135 ? 15.729 5.235 -44.862 1.00 51.53 135 SER A CA 1
ATOM 1064 C C . SER A 1 135 ? 16.060 6.316 -45.904 1.00 51.53 135 SER A C 1
ATOM 1066 O O . SER A 1 135 ? 15.586 6.213 -47.029 1.00 51.53 135 SER A O 1
ATOM 1068 N N . ASP A 1 136 ? 16.876 7.322 -45.563 1.00 49.12 136 ASP A N 1
ATOM 1069 C CA . ASP A 1 136 ? 17.200 8.460 -46.447 1.00 49.12 136 ASP A CA 1
ATOM 1070 C C . ASP A 1 136 ? 18.611 8.386 -47.073 1.00 49.12 136 ASP A C 1
ATOM 1072 O O . ASP A 1 136 ? 18.942 9.157 -47.964 1.00 49.12 136 ASP A O 1
ATOM 1076 N N . ASN A 1 137 ? 19.453 7.416 -46.684 1.00 46.34 137 ASN A N 1
ATOM 1077 C CA . ASN A 1 137 ? 20.814 7.265 -47.233 1.00 46.34 137 ASN A CA 1
ATOM 1078 C C . ASN A 1 137 ? 20.944 6.135 -48.275 1.00 46.34 137 ASN A C 1
ATOM 1080 O O . ASN A 1 137 ? 21.981 5.483 -48.380 1.00 46.34 137 ASN A O 1
ATOM 1084 N N . GLY A 1 138 ? 19.877 5.876 -49.032 1.00 48.38 138 GLY A N 1
ATOM 1085 C CA . GLY A 1 138 ? 19.808 4.820 -50.044 1.00 48.38 138 GLY A CA 1
ATOM 1086 C C . GLY A 1 138 ? 19.446 5.356 -51.424 1.00 48.38 138 GLY A C 1
ATOM 1087 O O . GLY A 1 138 ? 18.478 4.904 -52.023 1.00 48.38 138 GLY A O 1
ATOM 1088 N N . SER A 1 139 ? 20.178 6.347 -51.929 1.00 50.75 139 SER A N 1
ATOM 1089 C CA . SER A 1 139 ? 20.091 6.754 -53.335 1.00 50.75 139 SER A CA 1
ATOM 1090 C C . SER A 1 139 ? 21.483 6.911 -53.923 1.00 50.75 139 SER A C 1
ATOM 1092 O O . SER A 1 139 ? 22.005 8.017 -54.019 1.00 50.75 139 SER A O 1
ATOM 1094 N N . SER A 1 140 ? 22.084 5.775 -54.285 1.00 50.19 140 SER A N 1
ATOM 1095 C CA . SER A 1 140 ? 22.770 5.533 -55.566 1.00 50.19 140 SER A CA 1
ATOM 1096 C C . SER A 1 140 ? 23.524 4.202 -55.495 1.00 50.19 140 SER A C 1
ATOM 1098 O O . SER A 1 140 ? 24.440 4.070 -54.690 1.00 50.19 140 SER A O 1
ATOM 1100 N N . GLY A 1 141 ? 23.166 3.251 -56.362 1.00 48.84 141 GLY A N 1
ATOM 1101 C CA . GLY A 1 141 ? 24.029 2.116 -56.709 1.00 48.84 141 GLY A CA 1
ATOM 1102 C C . GLY A 1 141 ? 23.464 0.726 -56.415 1.00 48.84 141 GLY A C 1
ATOM 1103 O O . GLY A 1 141 ? 23.413 0.301 -55.269 1.00 48.84 141 GLY A O 1
ATOM 1104 N N . ASP A 1 142 ? 23.147 0.027 -57.505 1.00 36.25 142 ASP A N 1
ATOM 1105 C CA . ASP A 1 142 ? 23.267 -1.425 -57.703 1.00 36.25 142 ASP A CA 1
ATOM 1106 C C . ASP A 1 142 ? 22.076 -2.367 -57.427 1.00 36.25 142 ASP A C 1
ATOM 1108 O O . ASP A 1 142 ? 21.750 -2.785 -56.318 1.00 36.25 142 ASP A O 1
ATOM 1112 N N . LEU A 1 143 ? 21.483 -2.778 -58.558 1.00 45.94 143 LEU A N 1
ATOM 1113 C CA . LEU A 1 143 ? 20.747 -4.019 -58.786 1.00 45.94 143 LEU A CA 1
ATOM 1114 C C . LEU A 1 143 ? 21.649 -5.236 -58.496 1.00 45.94 143 LEU A C 1
ATOM 1116 O O . LEU A 1 143 ? 22.592 -5.445 -59.248 1.00 45.94 143 LEU A O 1
ATOM 1120 N N . PHE A 1 144 ? 21.297 -6.103 -57.537 1.00 34.59 144 PHE A N 1
ATOM 1121 C CA . PHE A 1 144 ? 21.440 -7.566 -57.671 1.00 34.59 144 PHE A CA 1
ATOM 1122 C C . PHE A 1 144 ? 20.681 -8.347 -56.574 1.00 34.59 144 PHE A C 1
ATOM 1124 O O . PHE A 1 144 ? 20.752 -8.033 -55.394 1.00 34.59 144 PHE A O 1
ATOM 1131 N N . SER A 1 145 ? 20.040 -9.432 -57.019 1.00 34.78 145 SER A N 1
ATOM 1132 C CA . SER A 1 145 ? 19.843 -10.731 -56.348 1.00 34.78 145 SER A CA 1
ATOM 1133 C C . SER A 1 145 ? 19.036 -10.879 -55.044 1.00 34.78 145 SER A C 1
ATOM 1135 O O . SER A 1 145 ? 19.450 -10.514 -53.953 1.00 34.78 145 SER A O 1
ATOM 1137 N N . ALA A 1 146 ? 17.907 -11.577 -55.211 1.00 40.78 146 ALA A N 1
ATOM 1138 C CA . ALA A 1 146 ? 17.318 -12.630 -54.378 1.00 40.78 146 ALA A CA 1
ATOM 1139 C C . ALA A 1 146 ? 17.809 -12.856 -52.928 1.00 40.78 146 ALA A C 1
ATOM 1141 O O . ALA A 1 146 ? 18.951 -13.236 -52.691 1.00 40.78 146 ALA A O 1
ATOM 1142 N N . GLY A 1 147 ? 16.837 -12.892 -52.004 1.00 36.88 147 GLY A N 1
ATOM 1143 C CA . GLY A 1 147 ? 16.874 -13.797 -50.850 1.00 36.88 147 GLY A CA 1
ATOM 1144 C C . GLY A 1 147 ? 16.616 -13.164 -49.480 1.00 36.88 147 GLY A C 1
ATOM 1145 O O . GLY A 1 147 ? 17.499 -12.560 -48.898 1.00 36.88 147 GLY A O 1
ATOM 1146 N N . VAL A 1 148 ? 15.432 -13.462 -48.929 1.00 41.75 148 VAL A N 1
ATOM 1147 C CA . VAL A 1 148 ? 15.181 -13.713 -47.493 1.00 41.75 148 VAL A CA 1
ATOM 1148 C C . VAL A 1 148 ? 15.348 -12.542 -46.506 1.00 41.75 148 VAL A C 1
ATOM 1150 O O . VAL A 1 148 ? 16.435 -12.229 -46.048 1.00 41.75 148 VAL A O 1
ATOM 1153 N N . ALA A 1 149 ? 14.199 -12.009 -46.070 1.00 39.81 149 ALA A N 1
ATOM 1154 C CA . ALA A 1 149 ? 13.765 -11.865 -44.665 1.00 39.81 149 ALA A CA 1
ATOM 1155 C C . ALA A 1 149 ? 12.932 -10.588 -44.476 1.00 39.81 149 ALA A C 1
ATOM 1157 O O . ALA A 1 149 ? 13.423 -9.510 -44.149 1.00 39.81 149 ALA A O 1
ATOM 1158 N N . ARG A 1 150 ? 11.616 -10.739 -44.632 1.00 35.50 150 ARG A N 1
ATOM 1159 C CA . ARG A 1 150 ? 10.620 -9.769 -44.174 1.00 35.50 150 ARG A CA 1
ATOM 1160 C C . ARG A 1 150 ? 10.674 -9.702 -42.642 1.00 35.50 150 ARG A C 1
ATOM 1162 O O . ARG A 1 150 ? 10.099 -10.556 -41.967 1.00 35.50 150 ARG A O 1
ATOM 1169 N N . ALA A 1 151 ? 11.369 -8.702 -42.101 1.00 37.94 151 ALA A N 1
ATOM 1170 C CA . ALA A 1 151 ? 11.385 -8.424 -40.670 1.00 37.94 151 ALA A CA 1
ATOM 1171 C C . ALA A 1 151 ? 9.987 -7.982 -40.213 1.00 37.94 151 ALA A C 1
ATOM 1173 O O . ALA A 1 151 ? 9.371 -7.066 -40.758 1.00 37.94 151 ALA A O 1
ATOM 1174 N N . GLN A 1 152 ? 9.468 -8.730 -39.247 1.00 37.22 152 GLN A N 1
ATOM 1175 C CA . GLN A 1 152 ? 8.110 -8.667 -38.735 1.00 37.22 152 GLN A CA 1
ATOM 1176 C C . GLN A 1 152 ? 7.827 -7.318 -38.063 1.00 37.22 152 GLN A C 1
ATOM 1178 O O . GLN A 1 152 ? 8.525 -6.866 -37.159 1.00 37.22 152 GLN A O 1
ATOM 1183 N N . HIS A 1 153 ? 6.742 -6.709 -38.520 1.00 41.38 153 HIS A N 1
ATOM 1184 C CA . HIS A 1 153 ? 6.051 -5.583 -37.923 1.00 41.38 153 HIS A CA 1
ATOM 1185 C C . HIS A 1 153 ? 5.478 -5.992 -36.560 1.00 41.38 153 HIS A C 1
ATOM 1187 O O . HIS A 1 153 ? 4.365 -6.512 -36.479 1.00 41.38 153 HIS A O 1
ATOM 1193 N N . THR A 1 154 ? 6.215 -5.752 -35.476 1.00 38.75 154 THR A N 1
ATOM 1194 C CA . THR A 1 154 ? 5.630 -5.820 -34.133 1.00 38.75 154 THR A CA 1
ATOM 1195 C C . THR A 1 154 ? 4.941 -4.494 -33.850 1.00 38.75 154 THR A C 1
ATOM 1197 O O . THR A 1 154 ? 5.514 -3.569 -33.274 1.00 38.75 154 THR A O 1
ATOM 1200 N N . VAL A 1 155 ? 3.685 -4.405 -34.291 1.00 43.12 155 VAL A N 1
ATOM 1201 C CA . VAL A 1 155 ? 2.692 -3.498 -33.710 1.00 43.12 155 VAL A CA 1
ATOM 1202 C C . VAL A 1 155 ? 2.774 -3.695 -32.206 1.00 43.12 155 VAL A C 1
ATOM 1204 O O . VAL A 1 155 ? 2.500 -4.790 -31.730 1.00 43.12 155 VAL A O 1
ATOM 1207 N N . ILE A 1 156 ? 3.173 -2.678 -31.449 1.00 42.28 156 ILE A N 1
ATOM 1208 C CA . ILE A 1 156 ? 2.956 -2.694 -30.004 1.00 42.28 156 ILE A CA 1
ATOM 1209 C C . ILE A 1 156 ? 1.452 -2.451 -29.841 1.00 42.28 156 ILE A C 1
ATOM 1211 O O . ILE A 1 156 ? 1.000 -1.332 -30.108 1.00 42.28 156 ILE A O 1
ATOM 1215 N N . PRO A 1 157 ? 0.639 -3.461 -29.473 1.00 40.94 157 PRO A N 1
ATOM 1216 C CA . PRO A 1 157 ? -0.783 -3.249 -29.302 1.00 40.94 157 PRO A CA 1
ATOM 1217 C C . PRO A 1 157 ? -0.970 -2.263 -28.149 1.00 40.94 157 PRO A C 1
ATOM 1219 O O . PRO A 1 157 ? -0.605 -2.527 -27.005 1.00 40.94 157 PRO A O 1
ATOM 1222 N N . SER A 1 158 ? -1.564 -1.110 -28.450 1.00 43.97 158 SER A N 1
ATOM 1223 C CA . SER A 1 158 ? -1.920 -0.050 -27.498 1.00 43.97 158 SER A CA 1
ATOM 1224 C C . SER A 1 158 ? -3.054 -0.460 -26.536 1.00 43.97 158 SER A C 1
ATOM 1226 O O . SER A 1 158 ? -3.860 0.367 -26.118 1.00 43.97 158 SER A O 1
ATOM 1228 N N . VAL A 1 159 ? -3.161 -1.745 -26.193 1.00 45.09 159 VAL A N 1
ATOM 1229 C CA . VAL A 1 159 ? -4.354 -2.332 -25.565 1.00 45.09 159 VAL A CA 1
ATOM 1230 C C . VAL A 1 159 ? -4.267 -2.344 -24.034 1.00 45.09 159 VAL A C 1
ATOM 1232 O O . VAL A 1 159 ? -5.277 -2.535 -23.364 1.00 45.09 159 VAL A O 1
ATOM 1235 N N . LEU A 1 160 ? -3.122 -2.010 -23.433 1.00 40.75 160 LEU A N 1
ATOM 1236 C CA . LEU A 1 160 ? -2.996 -1.963 -21.969 1.00 40.75 160 LEU A CA 1
ATOM 1237 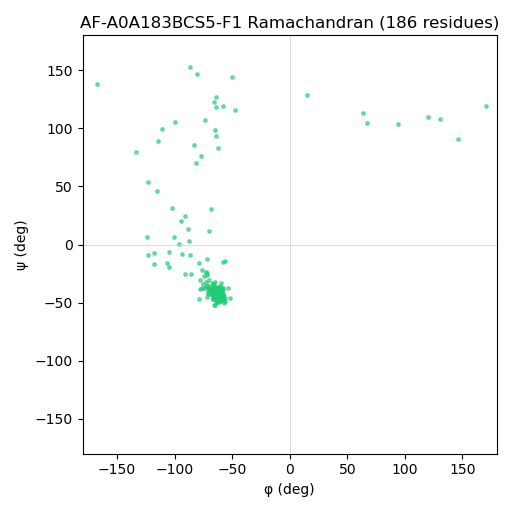C C . LEU A 1 160 ? -3.226 -0.574 -21.345 1.00 40.75 160 LEU A C 1
ATOM 1239 O O . LEU A 1 160 ? -2.791 -0.330 -20.224 1.00 40.75 160 LEU A O 1
ATOM 1243 N N . LEU A 1 161 ? -3.900 0.345 -22.051 1.00 47.12 161 LEU A N 1
ATOM 1244 C CA . LEU A 1 161 ? -4.145 1.705 -21.545 1.00 47.12 161 LEU A CA 1
ATOM 1245 C C . LEU A 1 161 ? -5.620 2.132 -21.503 1.00 47.12 161 LEU A C 1
ATOM 1247 O O . LEU A 1 161 ? -5.889 3.292 -21.203 1.00 47.12 161 LEU A O 1
ATOM 1251 N N . ARG A 1 162 ? -6.595 1.245 -21.779 1.00 42.50 162 ARG A N 1
ATOM 1252 C CA . ARG A 1 162 ? -8.004 1.690 -21.886 1.00 42.50 162 ARG A CA 1
ATOM 1253 C C . ARG A 1 162 ? -9.054 1.034 -20.990 1.00 42.50 162 ARG A C 1
ATOM 1255 O O . ARG A 1 162 ? -10.147 1.578 -20.928 1.00 42.50 162 ARG A O 1
ATOM 1262 N N . VAL A 1 163 ? -8.775 -0.039 -20.243 1.00 47.25 163 VAL A N 1
ATOM 1263 C CA . VAL A 1 163 ? -9.873 -0.749 -19.532 1.00 47.25 163 VAL A CA 1
ATOM 1264 C C . VAL A 1 163 ? -9.773 -0.765 -17.996 1.00 47.25 163 VAL A C 1
ATOM 1266 O O . VAL A 1 163 ? -10.781 -0.955 -17.329 1.00 47.25 163 VAL A O 1
ATOM 1269 N N . GLY A 1 164 ? -8.626 -0.476 -17.376 1.00 43.62 164 GLY A N 1
ATOM 1270 C CA . GLY A 1 164 ? -8.462 -0.757 -15.935 1.00 43.62 164 GLY A CA 1
ATOM 1271 C C . GLY A 1 164 ? -8.506 0.415 -14.950 1.00 43.62 164 GLY A C 1
ATOM 1272 O O . GLY A 1 164 ? -8.679 0.179 -13.758 1.00 43.62 164 GLY A O 1
ATOM 1273 N N . LEU A 1 165 ? -8.302 1.664 -15.388 1.00 46.09 165 LEU A N 1
ATOM 1274 C CA . LEU A 1 165 ? -7.912 2.738 -14.454 1.00 46.09 165 LEU A CA 1
ATOM 1275 C C . LEU A 1 165 ? -9.009 3.762 -14.132 1.00 46.09 165 LEU A C 1
ATOM 1277 O O . LEU A 1 165 ? -8.897 4.475 -13.142 1.00 46.09 165 LEU A O 1
ATOM 1281 N N . HIS A 1 166 ? -10.088 3.823 -14.917 1.00 48.72 166 HIS A N 1
ATOM 1282 C CA . HIS A 1 166 ? -11.141 4.830 -14.715 1.00 48.72 166 HIS A CA 1
ATOM 1283 C C . HIS A 1 166 ? -12.280 4.367 -13.786 1.00 48.72 166 HIS A C 1
ATOM 1285 O O . HIS A 1 166 ? -12.927 5.200 -13.154 1.00 48.72 166 HIS A O 1
ATOM 1291 N N . GLY A 1 167 ? -12.513 3.053 -13.667 1.00 41.19 167 GLY A N 1
ATOM 1292 C CA . GLY A 1 167 ? -13.567 2.488 -12.811 1.00 41.19 167 GLY A CA 1
ATOM 1293 C C . GLY A 1 167 ? -13.185 2.438 -11.328 1.00 41.19 167 GLY A C 1
ATOM 1294 O O . GLY A 1 167 ? -13.940 2.902 -10.479 1.00 41.19 167 GLY A O 1
ATOM 1295 N N . LEU A 1 168 ? -11.977 1.958 -11.010 1.00 47.78 168 LEU A N 1
ATOM 1296 C CA . LEU A 1 168 ? -11.510 1.849 -9.621 1.00 47.78 168 LEU A CA 1
ATOM 1297 C C . LEU A 1 168 ? -11.174 3.205 -8.988 1.00 47.78 168 LEU A C 1
ATOM 1299 O O . LEU A 1 168 ? -11.396 3.393 -7.794 1.00 47.78 168 LEU A O 1
ATOM 1303 N N . LEU A 1 169 ? -10.697 4.172 -9.779 1.00 46.62 169 LEU A N 1
ATOM 1304 C CA . LEU A 1 169 ? -10.308 5.483 -9.256 1.00 46.62 169 LEU A CA 1
ATOM 1305 C C . LEU A 1 169 ? -11.519 6.314 -8.813 1.00 46.62 169 LEU A C 1
ATOM 1307 O O . LEU A 1 169 ? -11.422 7.070 -7.851 1.00 46.62 169 LEU A O 1
ATOM 1311 N N . ARG A 1 170 ? -12.687 6.133 -9.446 1.00 49.84 170 ARG A N 1
ATOM 1312 C CA . ARG A 1 170 ? -13.916 6.789 -8.984 1.00 49.84 170 ARG A CA 1
ATOM 1313 C C . ARG A 1 170 ? -14.413 6.214 -7.668 1.00 49.84 170 ARG A C 1
ATOM 1315 O O . ARG A 1 170 ? -14.780 6.996 -6.805 1.00 49.84 170 ARG A O 1
ATOM 1322 N N . VAL A 1 171 ? -14.348 4.899 -7.469 1.00 49.94 171 VAL A N 1
ATOM 1323 C CA . VAL A 1 171 ? -14.763 4.281 -6.198 1.00 49.94 171 VAL A CA 1
ATOM 1324 C C . VAL A 1 171 ? -13.803 4.655 -5.062 1.00 49.94 171 VAL A C 1
ATOM 1326 O O . VAL A 1 171 ? -14.252 4.952 -3.960 1.00 49.94 171 VAL A O 1
ATOM 1329 N N . PHE A 1 172 ? -12.496 4.741 -5.333 1.00 51.88 172 PHE A N 1
ATOM 1330 C CA . PHE A 1 172 ? -11.491 5.073 -4.316 1.00 51.88 172 PHE A CA 1
ATOM 1331 C C . PHE A 1 172 ? -11.501 6.560 -3.915 1.00 51.88 172 PHE A C 1
ATOM 1333 O O . PHE A 1 172 ? -11.368 6.888 -2.738 1.00 51.88 172 PHE A O 1
ATOM 1340 N N . VAL A 1 173 ? -11.722 7.471 -4.872 1.00 53.16 173 VAL A N 1
ATOM 1341 C CA . VAL A 1 173 ? -11.835 8.914 -4.592 1.00 53.16 173 VAL A CA 1
ATOM 1342 C C . VAL A 1 173 ? -13.197 9.264 -3.981 1.00 53.16 173 VAL A C 1
ATOM 1344 O O . VAL A 1 173 ? -13.237 10.067 -3.054 1.00 53.16 173 VAL A O 1
ATOM 1347 N N . LEU A 1 174 ? -14.303 8.629 -4.401 1.00 48.19 174 LEU A N 1
ATOM 1348 C CA . LEU A 1 174 ? -15.604 8.800 -3.732 1.00 48.19 174 LEU A CA 1
ATOM 1349 C C . LEU A 1 174 ? -15.599 8.237 -2.309 1.00 48.19 174 LEU A C 1
ATOM 1351 O O . LEU A 1 174 ? -16.209 8.847 -1.441 1.00 48.19 174 LEU A O 1
ATOM 1355 N N . ALA A 1 175 ? -14.893 7.135 -2.034 1.00 47.91 175 ALA A N 1
ATOM 1356 C CA . ALA A 1 175 ? -14.772 6.609 -0.673 1.00 47.91 175 ALA A CA 1
ATOM 1357 C C . ALA A 1 175 ? -13.960 7.540 0.245 1.00 47.91 175 ALA A C 1
ATOM 1359 O O . ALA A 1 175 ? -14.333 7.724 1.403 1.00 47.91 175 ALA A O 1
ATOM 1360 N N . LEU A 1 176 ? -12.897 8.172 -0.270 1.00 48.12 176 LEU A N 1
ATOM 1361 C CA . LEU A 1 176 ? -12.118 9.165 0.479 1.00 48.12 176 LEU A CA 1
ATOM 1362 C C . LEU A 1 176 ? -12.889 10.481 0.683 1.00 48.12 176 LEU A C 1
ATOM 1364 O O . LEU A 1 176 ? -12.893 11.004 1.791 1.00 48.12 176 LEU A O 1
ATOM 1368 N N . VAL A 1 177 ? -13.613 10.976 -0.329 1.00 51.22 177 VAL A N 1
ATOM 1369 C CA . VAL A 1 177 ? -14.433 12.200 -0.210 1.00 51.22 177 VAL A CA 1
ATOM 1370 C C . VAL A 1 177 ? -15.685 11.974 0.652 1.00 51.22 177 VAL A C 1
ATOM 1372 O O . VAL A 1 177 ? -16.064 12.851 1.425 1.00 51.22 177 VAL A O 1
ATOM 1375 N N . ALA A 1 178 ? -16.311 10.794 0.601 1.00 44.28 178 ALA A N 1
ATOM 1376 C CA . ALA A 1 178 ? -17.470 10.469 1.439 1.00 44.28 178 ALA A CA 1
ATOM 1377 C C . ALA A 1 178 ? -17.105 10.262 2.923 1.00 44.28 178 ALA A C 1
ATOM 1379 O O . ALA A 1 178 ? -17.943 10.495 3.796 1.00 44.28 178 ALA A O 1
ATOM 1380 N N . LEU A 1 179 ? -15.861 9.863 3.226 1.00 44.09 179 LEU A N 1
ATOM 1381 C CA . LEU A 1 179 ? -15.357 9.769 4.602 1.00 44.09 179 LEU A CA 1
ATOM 1382 C C . LEU A 1 179 ? -15.061 11.140 5.228 1.00 44.09 179 LEU A C 1
ATOM 1384 O O . LEU A 1 179 ? -15.193 11.272 6.445 1.00 44.09 179 LEU A O 1
ATOM 1388 N N . ASP A 1 180 ? -14.739 12.150 4.419 1.00 45.03 180 ASP A N 1
ATOM 1389 C CA . ASP A 1 180 ? -14.596 13.538 4.874 1.00 45.03 180 ASP A CA 1
ATOM 1390 C C . ASP A 1 180 ? -15.969 14.219 5.075 1.00 45.03 180 ASP A C 1
ATOM 1392 O O . ASP A 1 180 ? -16.187 14.915 6.067 1.00 45.03 180 ASP A O 1
ATOM 1396 N N . TYR A 1 181 ? -16.956 13.945 4.210 1.00 35.75 181 TYR A N 1
ATOM 1397 C CA . TYR A 1 181 ? -18.248 14.656 4.228 1.00 35.75 181 TYR A CA 1
ATOM 1398 C C . TYR A 1 181 ? -19.218 14.234 5.351 1.00 35.75 181 TYR A C 1
ATOM 1400 O O . TYR A 1 181 ? -20.093 15.007 5.735 1.00 35.75 181 TYR A O 1
ATOM 1408 N N . PHE A 1 182 ? -19.080 13.031 5.921 1.00 44.03 182 PHE A N 1
ATOM 1409 C CA . PHE A 1 182 ? -19.966 12.552 7.000 1.00 44.03 182 PHE A CA 1
ATOM 1410 C C . PHE A 1 182 ? -19.387 12.764 8.417 1.00 44.03 182 PHE A C 1
ATOM 1412 O O . PHE A 1 182 ? -20.007 12.401 9.417 1.00 44.03 182 PHE A O 1
ATOM 1419 N N . GLY A 1 183 ? -18.188 13.352 8.526 1.00 42.12 183 GLY A N 1
ATOM 1420 C CA . GLY A 1 183 ? -17.464 13.562 9.786 1.00 42.12 183 GLY A CA 1
ATOM 1421 C C . GLY A 1 183 ? -17.543 14.974 10.379 1.00 42.12 183 GLY A C 1
ATOM 1422 O O . GLY A 1 183 ? -16.853 15.236 11.360 1.00 42.12 183 GLY A O 1
ATOM 1423 N N . GLY A 1 184 ? -18.349 15.874 9.806 1.00 38.56 184 GLY A N 1
ATOM 1424 C CA . GLY A 1 184 ? -18.372 17.306 10.135 1.00 38.56 184 GLY A CA 1
ATOM 1425 C C . GLY A 1 184 ? -19.678 17.807 10.754 1.00 38.56 184 GLY A C 1
ATOM 1426 O O . GLY A 1 184 ? -20.198 18.835 10.339 1.00 38.56 184 GLY A O 1
ATOM 1427 N N . GLY A 1 185 ? -20.231 17.098 11.740 1.00 36.19 185 GLY A N 1
ATOM 1428 C CA . GLY A 1 185 ? -21.280 17.643 12.605 1.00 36.19 185 GLY A CA 1
ATOM 1429 C C . GLY A 1 185 ? -20.684 18.587 13.649 1.00 36.19 185 GLY A C 1
ATOM 1430 O O . GLY A 1 185 ? -20.548 18.192 14.805 1.00 36.19 185 GLY A O 1
ATOM 1431 N N . PHE A 1 186 ? -20.313 19.809 13.255 1.00 35.56 186 PHE A N 1
ATOM 1432 C CA . PHE A 1 186 ? -20.011 20.885 14.201 1.00 35.56 186 PHE A CA 1
ATOM 1433 C C . PHE A 1 186 ? -21.229 21.801 14.303 1.00 35.56 186 PHE A C 1
ATOM 1435 O O . PHE A 1 186 ? -21.562 22.548 13.387 1.00 35.56 186 PHE A O 1
ATOM 1442 N N . LYS A 1 187 ? -21.932 21.659 15.423 1.00 35.25 187 LYS A N 1
ATOM 1443 C CA . LYS A 1 187 ? -23.039 22.496 15.860 1.00 35.25 187 LYS A CA 1
ATOM 1444 C C . LYS A 1 187 ? -22.527 23.263 17.074 1.00 35.25 187 LYS A C 1
ATOM 1446 O O . LYS A 1 187 ? -22.483 22.651 18.134 1.00 35.25 187 LYS A O 1
ATOM 1451 N N . VAL A 1 188 ? -22.117 24.519 16.885 1.00 34.44 188 VAL A N 1
ATOM 1452 C CA . VAL A 1 188 ? -22.386 25.699 17.738 1.00 34.44 188 VAL A CA 1
ATOM 1453 C C . VAL A 1 188 ? -22.214 26.920 16.847 1.00 34.44 188 VAL A C 1
ATOM 1455 O O . VAL A 1 188 ? -21.122 27.035 16.250 1.00 34.44 188 VAL A O 1
#